Protein AF-A0A7S2QC58-F1 (afdb_monomer)

pLDDT: mean 73.7, std 17.88, range [39.41, 97.06]

Structure (mmCIF, N/CA/C/O backbone):
data_AF-A0A7S2QC58-F1
#
_entry.id   AF-A0A7S2QC58-F1
#
loop_
_atom_site.group_PDB
_atom_site.id
_atom_site.type_symbol
_atom_site.label_atom_id
_atom_site.label_alt_id
_atom_site.label_comp_id
_atom_site.label_asym_id
_atom_site.label_entity_id
_atom_site.label_seq_id
_atom_site.pdbx_PDB_ins_code
_atom_site.Cartn_x
_atom_site.Cartn_y
_atom_site.Cartn_z
_atom_site.occupancy
_atom_site.B_iso_or_equiv
_atom_site.auth_seq_id
_atom_site.auth_comp_id
_atom_site.auth_asym_id
_atom_site.auth_atom_id
_atom_site.pdbx_PDB_model_num
ATOM 1 N N . VAL A 1 1 ? -42.401 -7.755 -28.250 1.00 48.06 1 VAL A N 1
ATOM 2 C CA . VAL A 1 1 ? -41.376 -7.278 -29.206 1.00 48.06 1 VAL A CA 1
ATOM 3 C C . VAL A 1 1 ? -40.064 -7.902 -28.779 1.00 48.06 1 VAL A C 1
ATOM 5 O O . VAL A 1 1 ? -39.508 -7.499 -27.768 1.00 48.06 1 VAL A O 1
ATOM 8 N N . ALA A 1 2 ? -39.694 -8.997 -29.440 1.00 39.75 2 ALA A N 1
ATOM 9 C CA . ALA A 1 2 ? -38.475 -9.745 -29.166 1.00 39.75 2 ALA A CA 1
ATOM 10 C C . ALA A 1 2 ? -37.301 -9.017 -29.830 1.00 39.75 2 ALA A C 1
ATOM 12 O O . ALA A 1 2 ? -37.372 -8.732 -31.025 1.00 39.75 2 ALA A O 1
ATOM 13 N N . LEU A 1 3 ? -36.269 -8.681 -29.056 1.00 46.41 3 LEU A N 1
ATOM 14 C CA . LEU A 1 3 ? -35.036 -8.098 -29.574 1.00 46.41 3 LEU A CA 1
ATOM 15 C C . LEU A 1 3 ? -33.967 -9.185 -29.632 1.00 46.41 3 LEU A C 1
ATOM 17 O O . LEU A 1 3 ? -33.500 -9.709 -28.625 1.00 46.41 3 LEU A O 1
ATOM 21 N N . THR A 1 4 ? -33.685 -9.533 -30.875 1.00 50.19 4 THR A N 1
ATOM 22 C CA . THR A 1 4 ? -32.718 -10.481 -31.403 1.00 50.19 4 THR A CA 1
ATOM 23 C C . THR A 1 4 ? -31.296 -10.113 -30.978 1.00 50.19 4 THR A C 1
ATOM 25 O O . THR A 1 4 ? -30.880 -8.965 -31.131 1.00 50.19 4 THR A O 1
ATOM 28 N N . MET A 1 5 ? -30.537 -11.092 -30.483 1.00 48.12 5 MET A N 1
ATOM 29 C CA . MET A 1 5 ? -29.083 -10.984 -30.341 1.00 48.12 5 MET A CA 1
ATOM 30 C C . MET A 1 5 ? -28.409 -11.182 -31.706 1.00 48.12 5 MET A C 1
ATOM 32 O O . MET A 1 5 ? -28.849 -12.060 -32.453 1.00 48.12 5 MET A O 1
ATOM 36 N N . PRO A 1 6 ? -27.334 -10.449 -32.038 1.00 56.84 6 PRO A N 1
ATOM 37 C CA . PRO A 1 6 ? -26.431 -10.853 -33.101 1.00 56.84 6 PRO A CA 1
ATOM 38 C C . PRO A 1 6 ? -25.312 -11.754 -32.566 1.00 56.84 6 PRO A C 1
ATOM 40 O O . PRO A 1 6 ? -24.737 -11.523 -31.501 1.00 56.84 6 PRO A O 1
ATOM 43 N N . ALA A 1 7 ? -25.064 -12.794 -33.355 1.00 45.50 7 ALA A N 1
ATOM 44 C CA . ALA A 1 7 ? -24.091 -13.850 -33.173 1.00 45.50 7 ALA A CA 1
ATOM 45 C C . ALA A 1 7 ? -22.647 -13.417 -33.484 1.00 45.50 7 ALA A C 1
ATOM 47 O O . ALA A 1 7 ? -22.409 -12.489 -34.253 1.00 45.50 7 ALA A O 1
ATOM 48 N N . GLU A 1 8 ? -21.737 -14.156 -32.850 1.00 43.75 8 GLU A N 1
ATOM 49 C CA . GLU A 1 8 ? -20.389 -14.582 -33.247 1.00 43.75 8 GLU A CA 1
ATOM 50 C C . GLU A 1 8 ? -19.670 -13.837 -34.385 1.00 43.75 8 GLU A C 1
ATOM 52 O O . GLU A 1 8 ? -20.049 -13.897 -35.554 1.00 43.75 8 GLU A O 1
ATOM 57 N N . ALA A 1 9 ? -18.515 -13.263 -34.037 1.00 47.22 9 ALA A N 1
ATOM 58 C CA . ALA A 1 9 ? -17.396 -13.102 -34.953 1.00 47.22 9 ALA A CA 1
ATOM 59 C C . ALA A 1 9 ? -16.206 -13.891 -34.394 1.00 47.22 9 ALA A C 1
ATOM 61 O O . ALA A 1 9 ? -15.551 -13.495 -33.430 1.00 47.22 9 ALA A O 1
ATOM 62 N N . ASP A 1 10 ? -16.001 -15.040 -35.019 1.00 45.06 10 ASP A N 1
ATOM 63 C CA . ASP A 1 10 ? -14.891 -15.963 -34.872 1.00 45.06 10 ASP A CA 1
ATOM 64 C C . ASP A 1 10 ? -13.623 -15.309 -35.460 1.00 45.06 10 ASP A C 1
ATOM 66 O O . ASP A 1 10 ? -13.522 -15.090 -36.669 1.00 45.06 10 ASP A O 1
ATOM 70 N N . ALA A 1 11 ? -12.671 -14.924 -34.606 1.00 47.38 11 ALA A N 1
ATOM 71 C CA . ALA A 1 11 ? -11.357 -14.426 -35.016 1.00 47.38 11 ALA A CA 1
ATOM 72 C C . ALA A 1 11 ? -10.309 -15.504 -34.731 1.00 47.38 11 ALA A C 1
ATOM 74 O O . ALA A 1 11 ? -9.553 -15.462 -33.760 1.00 47.38 11 ALA A O 1
ATOM 75 N N . SER A 1 12 ? -10.322 -16.493 -35.618 1.00 43.62 12 SER A N 1
ATOM 76 C CA . SER A 1 12 ? -9.290 -17.502 -35.790 1.00 43.62 12 SER A CA 1
ATOM 77 C C . SER A 1 12 ? -7.908 -16.872 -36.003 1.00 43.62 12 SER A C 1
ATOM 79 O O . SER A 1 12 ? -7.727 -16.001 -36.852 1.00 43.62 12 SER A O 1
ATOM 81 N N . GLY A 1 13 ? -6.934 -17.373 -35.240 1.00 49.28 13 GLY A N 1
ATOM 82 C CA . GLY A 1 13 ? -5.604 -17.700 -35.747 1.00 49.28 13 GLY A CA 1
ATOM 83 C C . GLY A 1 13 ? -4.722 -16.547 -36.216 1.00 49.28 13 GLY A C 1
ATOM 84 O O . GLY A 1 13 ? -4.534 -16.349 -37.412 1.00 49.28 13 GLY A O 1
ATOM 85 N N . MET A 1 14 ? -4.030 -15.900 -35.277 1.00 44.00 14 MET A N 1
ATOM 86 C CA . MET A 1 14 ? -2.737 -15.287 -35.583 1.00 44.00 14 MET A CA 1
ATOM 87 C C . MET A 1 14 ? -1.715 -15.695 -34.523 1.00 44.00 14 MET A C 1
ATOM 89 O O . MET A 1 14 ? -1.382 -14.951 -33.603 1.00 44.00 14 MET A O 1
ATOM 93 N N . GLU A 1 15 ? -1.243 -16.937 -34.652 1.00 43.06 15 GLU A N 1
ATOM 94 C CA . GLU A 1 15 ? -0.023 -17.405 -34.004 1.00 43.06 15 GLU A CA 1
ATOM 95 C C . GLU A 1 15 ? 1.161 -16.618 -34.578 1.00 43.06 15 GLU A C 1
ATOM 97 O O . GLU A 1 15 ? 1.747 -16.962 -35.605 1.00 43.06 15 GLU A O 1
ATOM 102 N N . CYS A 1 16 ? 1.531 -15.531 -33.906 1.00 39.41 16 CYS A N 1
ATOM 103 C CA . CYS A 1 16 ? 2.840 -14.925 -34.080 1.00 39.41 16 CYS A CA 1
ATOM 104 C C . CYS A 1 16 ? 3.889 -15.867 -33.478 1.00 39.41 16 CYS A C 1
ATOM 106 O O . CYS A 1 16 ? 4.328 -15.692 -32.341 1.00 39.41 16 CYS A O 1
ATOM 108 N N . ALA A 1 17 ? 4.326 -16.846 -34.270 1.00 47.12 17 ALA A N 1
ATOM 109 C CA . ALA A 1 17 ? 5.623 -17.490 -34.120 1.00 47.12 17 ALA A CA 1
ATOM 110 C C . ALA A 1 17 ? 6.728 -16.452 -34.409 1.00 47.12 17 ALA A C 1
ATOM 112 O O . ALA A 1 17 ? 7.398 -16.469 -35.440 1.00 47.12 17 ALA A O 1
ATOM 113 N N . GLY A 1 18 ? 6.879 -15.486 -33.502 1.00 44.00 18 GLY A N 1
ATOM 114 C CA . GL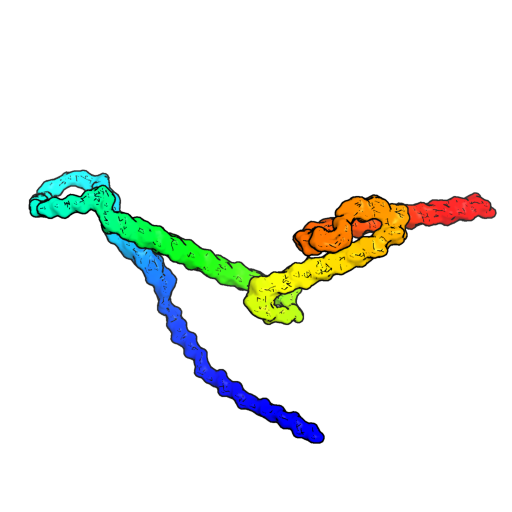Y A 1 18 ? 7.995 -14.554 -33.469 1.00 44.00 18 GLY A CA 1
ATOM 115 C C . GLY A 1 18 ? 9.187 -15.278 -32.873 1.00 44.00 18 GLY A C 1
ATOM 116 O O . GLY A 1 18 ? 9.253 -15.474 -31.662 1.00 44.00 18 GLY A O 1
ATOM 117 N N . GLY A 1 19 ? 10.080 -15.734 -33.749 1.00 41.22 19 GLY A N 1
ATOM 118 C CA . GLY A 1 19 ? 11.244 -16.534 -33.409 1.00 41.22 19 GLY A CA 1
ATOM 119 C C . GLY A 1 19 ? 11.983 -16.025 -32.174 1.00 41.22 19 GLY A C 1
ATOM 120 O O . GLY A 1 19 ? 12.366 -14.858 -32.080 1.00 41.22 19 GLY A O 1
ATOM 121 N N . ALA A 1 20 ? 12.244 -16.954 -31.258 1.00 43.44 20 ALA A N 1
ATOM 122 C CA . ALA A 1 20 ? 13.263 -16.847 -30.227 1.00 43.44 20 ALA A CA 1
ATOM 123 C C . ALA A 1 20 ? 14.661 -16.833 -30.881 1.00 43.44 20 ALA A C 1
ATOM 125 O O . ALA A 1 20 ? 15.469 -17.739 -30.709 1.00 43.44 20 ALA A O 1
ATOM 126 N N . GLY A 1 21 ? 14.932 -15.810 -31.687 1.00 44.38 21 GLY A N 1
ATOM 127 C CA . GLY A 1 21 ? 16.241 -15.489 -32.225 1.00 44.38 21 GLY A CA 1
ATOM 128 C C . GLY A 1 21 ? 16.885 -14.434 -31.342 1.00 44.38 21 GLY A C 1
ATOM 129 O O . GLY A 1 21 ? 16.718 -13.244 -31.576 1.00 44.38 21 GLY A O 1
ATOM 130 N N . THR A 1 22 ? 17.580 -14.883 -30.294 1.00 46.88 22 THR A N 1
ATOM 131 C CA . THR A 1 22 ? 18.898 -14.346 -29.897 1.00 46.88 22 THR A CA 1
ATOM 132 C C . THR A 1 22 ? 19.095 -12.820 -29.792 1.00 46.88 22 THR A C 1
ATOM 134 O O . THR A 1 22 ? 20.225 -12.351 -29.867 1.00 46.88 22 THR A O 1
ATOM 137 N N . ALA A 1 23 ? 18.069 -12.012 -29.508 1.00 45.44 23 ALA A N 1
ATOM 138 C CA . ALA A 1 23 ? 18.262 -10.574 -29.259 1.00 45.44 23 ALA A CA 1
ATOM 139 C C . ALA A 1 23 ? 19.047 -10.288 -27.958 1.00 45.44 23 ALA A C 1
ATOM 141 O O . ALA A 1 23 ? 19.673 -9.242 -27.808 1.00 45.44 23 ALA A O 1
ATOM 142 N N . ALA A 1 24 ? 19.047 -11.236 -27.013 1.00 44.16 24 ALA A N 1
ATOM 143 C CA . ALA A 1 24 ? 19.882 -11.160 -25.814 1.00 44.16 24 ALA A CA 1
ATOM 144 C C . ALA A 1 24 ? 21.363 -11.480 -26.096 1.00 44.16 24 ALA A C 1
ATOM 146 O O . ALA A 1 24 ? 22.221 -10.996 -25.365 1.00 44.16 24 ALA A O 1
ATOM 147 N N . SER A 1 25 ? 21.666 -12.253 -27.151 1.00 50.72 25 SER A N 1
ATOM 148 C CA . SER A 1 25 ? 23.056 -12.517 -27.552 1.00 50.72 25 SER A CA 1
ATOM 149 C C . SER A 1 25 ? 23.641 -11.291 -28.245 1.00 50.72 25 SER A C 1
ATOM 151 O O . SER A 1 25 ? 24.738 -10.874 -27.908 1.00 50.72 25 SER A O 1
ATOM 153 N N . THR A 1 26 ? 22.884 -10.597 -29.097 1.00 58.19 26 THR A N 1
ATOM 154 C CA . THR A 1 26 ? 23.434 -9.494 -29.896 1.00 58.19 26 THR A CA 1
ATOM 155 C C . THR A 1 26 ? 23.928 -8.302 -29.079 1.00 58.19 26 THR A C 1
ATOM 157 O O . THR A 1 26 ? 24.970 -7.756 -29.418 1.00 58.19 26 THR A O 1
ATOM 160 N N . VAL A 1 27 ? 23.267 -7.889 -27.993 1.00 58.22 27 VAL A N 1
ATOM 161 C CA . VAL A 1 27 ? 23.736 -6.723 -27.209 1.00 58.22 27 VAL A CA 1
ATOM 162 C C . VAL A 1 27 ? 24.976 -7.055 -26.372 1.00 58.22 27 VAL A C 1
ATOM 164 O O . VAL A 1 27 ? 25.914 -6.257 -26.312 1.00 58.22 27 VAL A O 1
ATOM 167 N N . GLU A 1 28 ? 25.023 -8.241 -25.760 1.00 62.47 28 GLU A N 1
ATOM 168 C CA . GLU A 1 28 ? 26.216 -8.708 -25.042 1.00 62.47 28 GLU A CA 1
ATOM 169 C C . GLU A 1 28 ? 27.384 -8.991 -25.997 1.00 62.47 28 GLU A C 1
ATOM 171 O O . GLU A 1 28 ? 28.537 -8.713 -25.655 1.00 62.47 28 GLU A O 1
ATOM 176 N N . ASP A 1 29 ? 27.088 -9.472 -27.205 1.00 62.09 29 ASP A N 1
ATOM 177 C CA . ASP A 1 29 ? 28.060 -9.712 -28.271 1.00 62.09 29 ASP A CA 1
ATOM 178 C C . ASP A 1 29 ? 28.582 -8.396 -28.856 1.00 62.09 29 ASP A C 1
ATOM 180 O O . ASP A 1 29 ? 29.783 -8.272 -29.083 1.00 62.09 29 ASP A O 1
ATOM 184 N N . ILE A 1 30 ? 27.739 -7.365 -28.993 1.00 61.69 30 ILE A N 1
ATOM 185 C CA . ILE A 1 30 ? 28.166 -6.004 -29.358 1.00 61.69 30 ILE A CA 1
ATOM 186 C C . ILE A 1 30 ? 29.052 -5.417 -28.252 1.00 61.69 30 ILE A C 1
ATOM 188 O O . ILE A 1 30 ? 30.118 -4.868 -28.535 1.00 61.69 30 ILE A O 1
ATOM 192 N N . GLY A 1 31 ? 28.671 -5.583 -26.981 1.00 63.94 31 GLY A N 1
ATOM 193 C CA . GLY A 1 31 ? 29.477 -5.148 -25.839 1.00 63.94 31 GLY A CA 1
ATOM 194 C C . GLY A 1 31 ? 30.841 -5.847 -25.762 1.00 63.94 31 GLY A C 1
ATOM 195 O O . GLY A 1 31 ? 31.839 -5.207 -25.427 1.00 63.94 31 GLY A O 1
ATOM 196 N N . ARG A 1 32 ? 30.909 -7.141 -26.108 1.00 61.12 32 ARG A N 1
ATOM 197 C CA . ARG A 1 32 ? 32.161 -7.909 -26.229 1.00 61.12 32 ARG A CA 1
ATOM 198 C C . ARG A 1 32 ? 32.985 -7.490 -27.444 1.00 61.12 32 ARG A C 1
ATOM 200 O O . ARG A 1 32 ? 34.186 -7.279 -27.297 1.00 61.12 32 ARG A O 1
ATOM 207 N N . ALA A 1 33 ? 32.360 -7.319 -28.606 1.00 59.78 33 ALA A N 1
ATOM 208 C CA . ALA A 1 33 ? 33.026 -6.902 -29.837 1.00 59.78 33 ALA A CA 1
ATOM 209 C C . ALA A 1 33 ? 33.686 -5.525 -29.682 1.00 59.78 33 ALA A C 1
ATOM 211 O O . ALA A 1 33 ? 34.844 -5.349 -30.053 1.00 59.78 33 ALA A O 1
ATOM 212 N N . LEU A 1 34 ? 33.004 -4.575 -29.037 1.00 59.00 34 LEU A N 1
ATOM 213 C CA . LEU A 1 34 ? 33.560 -3.249 -28.755 1.00 59.00 34 LEU A CA 1
ATOM 214 C C . LEU A 1 34 ? 34.716 -3.293 -27.743 1.00 59.00 34 LEU A C 1
ATOM 216 O O . LEU A 1 34 ? 35.661 -2.516 -27.858 1.00 59.00 34 LEU A O 1
ATOM 220 N N . ARG A 1 35 ? 34.686 -4.225 -26.782 1.00 65.94 35 ARG A N 1
ATOM 221 C CA . ARG A 1 35 ? 35.791 -4.445 -25.833 1.00 65.94 35 ARG A CA 1
ATOM 222 C C . ARG A 1 35 ? 37.019 -5.070 -26.499 1.00 65.94 35 ARG A C 1
ATOM 224 O O . ARG A 1 35 ? 38.133 -4.727 -26.126 1.00 65.94 35 ARG A O 1
ATOM 231 N N . LEU A 1 36 ? 36.823 -5.931 -27.499 1.00 60.28 36 LEU A N 1
ATOM 232 C CA . LEU A 1 36 ? 37.905 -6.502 -28.312 1.00 60.28 36 LEU A CA 1
ATOM 233 C C . LEU A 1 36 ? 38.527 -5.466 -29.262 1.00 60.28 36 LEU A C 1
ATOM 235 O O . LEU A 1 36 ? 39.740 -5.459 -29.446 1.00 60.28 36 LEU A O 1
ATOM 239 N N . LEU A 1 37 ? 37.719 -4.551 -29.807 1.00 51.59 37 LEU A N 1
ATOM 240 C CA . LEU A 1 37 ? 38.181 -3.426 -30.633 1.00 51.59 37 LEU A CA 1
ATOM 241 C C . LEU A 1 37 ? 39.010 -2.394 -29.856 1.00 51.59 37 LEU A C 1
ATOM 243 O O . LEU A 1 37 ? 39.815 -1.689 -30.458 1.00 51.59 37 LEU A O 1
ATOM 247 N N . ARG A 1 38 ? 38.835 -2.310 -28.531 1.00 54.28 38 ARG A N 1
ATOM 248 C CA . ARG A 1 38 ? 39.600 -1.403 -27.665 1.00 54.28 38 ARG A CA 1
ATOM 249 C C . ARG A 1 38 ? 41.078 -1.801 -27.533 1.00 54.28 38 ARG A C 1
ATOM 251 O O . ARG A 1 38 ? 41.884 -0.943 -27.201 1.00 54.28 38 ARG A O 1
ATOM 258 N N . GLY A 1 39 ? 41.427 -3.051 -27.856 1.00 48.31 39 GLY A N 1
ATOM 259 C CA . GLY A 1 39 ? 42.782 -3.587 -27.715 1.00 48.31 39 GLY A CA 1
ATOM 260 C C . GLY A 1 39 ? 43.225 -3.709 -26.246 1.00 48.31 39 GLY A C 1
ATOM 261 O O . GLY A 1 39 ? 42.682 -3.032 -25.374 1.00 48.31 39 GLY A O 1
ATOM 262 N N . PRO A 1 40 ? 44.172 -4.606 -25.927 1.00 49.62 40 PRO A N 1
ATOM 263 C CA . PRO A 1 40 ? 44.825 -4.597 -24.621 1.00 49.62 40 PRO A CA 1
ATOM 264 C C . PRO A 1 40 ? 45.664 -3.318 -24.491 1.00 49.62 40 PRO A C 1
ATOM 266 O O . PRO A 1 40 ? 46.345 -2.949 -25.451 1.00 49.62 40 PRO A O 1
ATOM 269 N N . ASP A 1 41 ? 45.601 -2.651 -23.332 1.00 53.28 41 ASP A N 1
ATOM 270 C CA . ASP A 1 41 ? 46.423 -1.476 -23.018 1.00 53.28 41 ASP A CA 1
ATOM 271 C C . ASP A 1 41 ? 47.894 -1.784 -23.362 1.00 53.28 41 ASP A C 1
ATOM 273 O O . ASP A 1 41 ? 48.503 -2.704 -22.809 1.00 53.28 41 ASP A O 1
ATOM 277 N N . GLN A 1 42 ? 48.431 -1.080 -24.365 1.00 53.91 42 GLN A N 1
ATOM 278 C CA . GLN A 1 42 ? 49.778 -1.289 -24.902 1.00 53.91 42 GLN A CA 1
ATOM 279 C C . GLN A 1 42 ? 50.844 -0.703 -23.965 1.00 53.91 42 GLN A C 1
ATOM 281 O O . GLN A 1 42 ? 51.569 0.208 -24.345 1.00 53.91 42 GLN A O 1
ATOM 286 N N . ASP A 1 43 ? 50.989 -1.273 -22.770 1.00 52.16 43 ASP A N 1
ATOM 287 C CA . ASP A 1 43 ? 52.085 -0.957 -21.843 1.00 52.16 43 ASP A CA 1
ATOM 288 C C . ASP A 1 43 ? 53.078 -2.130 -21.733 1.00 52.16 43 ASP A C 1
ATOM 290 O O . ASP A 1 43 ? 53.446 -2.582 -20.651 1.00 52.16 43 ASP A O 1
ATOM 294 N N . SER A 1 44 ? 53.523 -2.667 -22.875 1.00 49.38 44 SER A N 1
ATOM 295 C CA . SER A 1 44 ? 54.618 -3.653 -22.927 1.00 49.38 44 SER A CA 1
ATOM 296 C C . SER A 1 44 ? 55.530 -3.450 -24.149 1.00 49.38 44 SER A C 1
ATOM 298 O O . SER A 1 44 ? 55.314 -4.041 -25.197 1.00 49.38 44 SER A O 1
ATOM 300 N N . GLU A 1 45 ? 56.488 -2.521 -23.991 1.00 48.44 45 GLU A N 1
ATOM 301 C CA . GLU A 1 45 ? 57.945 -2.533 -24.304 1.00 48.44 45 GLU A CA 1
ATOM 302 C C . GLU A 1 45 ? 58.537 -3.412 -25.468 1.00 48.44 45 GLU A C 1
ATOM 304 O O . GLU A 1 45 ? 57.919 -4.334 -25.990 1.00 48.44 45 GLU A O 1
ATOM 309 N N . PRO A 1 46 ? 59.770 -3.118 -25.947 1.00 58.44 46 PRO A N 1
ATOM 310 C CA . PRO A 1 46 ? 60.066 -2.814 -27.346 1.00 58.44 46 PRO A CA 1
ATOM 311 C C . PRO A 1 46 ? 60.837 -3.925 -28.075 1.00 58.44 46 PRO A C 1
ATOM 313 O O . PRO A 1 46 ? 61.706 -4.570 -27.495 1.00 58.44 46 PRO A O 1
ATOM 316 N N . ASN A 1 47 ? 60.647 -4.059 -29.397 1.00 48.06 47 ASN A N 1
ATOM 317 C CA . ASN A 1 47 ? 61.776 -4.360 -30.292 1.00 48.06 47 ASN A CA 1
ATOM 318 C C . ASN A 1 47 ? 61.479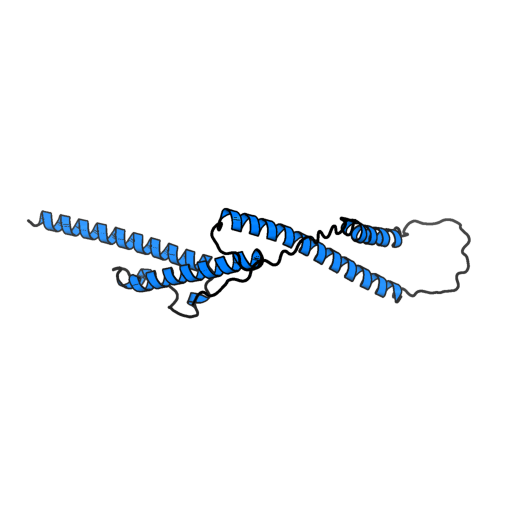 -4.167 -31.795 1.00 48.06 47 ASN A C 1
ATOM 320 O O . ASN A 1 47 ? 60.618 -4.819 -32.378 1.00 48.06 47 ASN A O 1
ATOM 324 N N . GLY A 1 48 ? 62.283 -3.317 -32.440 1.00 56.03 48 GLY A N 1
ATOM 325 C CA . GLY A 1 48 ? 62.970 -3.656 -33.696 1.00 56.03 48 GLY A CA 1
ATOM 326 C C . GLY A 1 48 ? 62.224 -3.735 -35.038 1.00 56.03 48 GLY A C 1
ATOM 327 O O . GLY A 1 48 ? 62.859 -4.107 -36.023 1.00 56.03 48 GLY A O 1
ATOM 328 N N . GLY A 1 49 ? 60.939 -3.391 -35.149 1.00 44.59 49 GLY A N 1
ATOM 329 C CA . GLY A 1 49 ? 60.207 -3.434 -36.428 1.00 44.59 49 GLY A CA 1
ATOM 330 C C . GLY A 1 49 ? 60.128 -2.081 -37.149 1.00 44.59 49 GLY A C 1
ATOM 331 O O . GLY A 1 49 ? 59.548 -1.138 -36.618 1.00 44.59 49 GLY A O 1
ATOM 332 N N . LYS A 1 50 ? 60.692 -1.984 -38.363 1.00 47.84 50 LYS A N 1
ATOM 333 C CA . LYS A 1 50 ? 60.710 -0.799 -39.253 1.00 47.84 50 LYS A CA 1
ATOM 334 C C . LYS A 1 50 ? 59.371 -0.038 -39.276 1.00 47.84 50 LYS A C 1
ATOM 336 O O . LYS A 1 50 ? 58.377 -0.535 -39.798 1.00 47.84 50 LYS A O 1
ATOM 341 N N . ARG A 1 51 ? 59.380 1.199 -38.764 1.00 49.16 51 ARG A N 1
ATOM 342 C CA . ARG A 1 51 ? 58.252 2.135 -38.839 1.00 49.16 51 ARG A CA 1
ATOM 343 C C . ARG A 1 51 ? 58.086 2.653 -40.268 1.00 49.16 51 ARG A C 1
ATOM 345 O O . ARG A 1 51 ? 58.995 3.266 -40.821 1.00 49.16 51 ARG A O 1
ATOM 352 N N . ILE A 1 52 ? 56.904 2.433 -40.831 1.00 51.44 52 ILE A N 1
ATOM 353 C CA . ILE A 1 52 ? 56.386 3.182 -41.979 1.00 51.44 52 ILE A CA 1
ATOM 354 C C . ILE A 1 52 ? 56.311 4.660 -41.547 1.00 51.44 52 ILE A C 1
ATOM 356 O O . ILE A 1 52 ? 55.805 4.919 -40.449 1.00 51.44 52 ILE A O 1
ATOM 360 N N . PRO A 1 53 ? 56.805 5.633 -42.338 1.00 48.81 53 PRO A N 1
ATOM 361 C CA . PRO A 1 53 ? 56.609 7.046 -42.043 1.00 48.81 53 PRO A CA 1
ATOM 362 C C . PRO A 1 53 ? 55.138 7.386 -42.299 1.00 48.81 53 PRO A C 1
ATOM 364 O O . PRO A 1 53 ? 54.747 7.812 -43.380 1.00 48.81 53 PRO A O 1
ATOM 367 N N . GLY A 1 54 ? 54.303 7.114 -41.298 1.00 49.91 54 GLY A N 1
ATOM 368 C CA . GLY A 1 54 ? 52.952 7.635 -41.226 1.00 49.91 54 GLY A CA 1
ATOM 369 C C . GLY A 1 54 ? 53.053 9.130 -40.982 1.00 49.91 54 GLY A C 1
ATOM 370 O O . GLY A 1 54 ? 53.298 9.562 -39.854 1.00 49.91 54 GLY A O 1
ATOM 371 N N . ASP A 1 55 ? 52.906 9.907 -42.049 1.00 44.62 55 ASP A N 1
ATOM 372 C CA . ASP A 1 55 ? 52.649 11.335 -41.971 1.00 44.62 55 ASP A CA 1
ATOM 373 C C . ASP A 1 55 ? 51.446 11.567 -41.060 1.00 44.62 55 ASP A C 1
ATOM 375 O O . ASP A 1 55 ? 50.297 11.363 -41.435 1.00 44.62 55 ASP A O 1
ATOM 379 N N . LYS A 1 56 ? 51.756 11.919 -39.812 1.00 45.72 56 LYS A N 1
ATOM 380 C CA . LYS A 1 56 ? 51.107 12.918 -38.962 1.00 45.72 56 LYS A CA 1
ATOM 381 C C . LYS A 1 56 ? 49.627 13.211 -39.256 1.00 45.72 56 LYS A C 1
ATOM 383 O O . LYS A 1 56 ? 49.216 14.367 -39.235 1.00 45.72 56 LYS A O 1
ATOM 388 N N . ALA A 1 57 ? 48.783 12.188 -39.319 1.00 45.84 57 ALA A N 1
ATOM 389 C CA . ALA A 1 57 ? 47.484 12.270 -38.675 1.00 45.84 57 ALA A CA 1
ATOM 390 C C . ALA A 1 57 ? 47.762 12.194 -37.172 1.00 45.84 57 ALA A C 1
ATOM 392 O O . ALA A 1 57 ? 47.592 11.162 -36.529 1.00 45.84 57 ALA A O 1
ATOM 393 N N . VAL A 1 58 ? 48.278 13.297 -36.621 1.00 50.16 58 VAL A N 1
ATOM 394 C CA . VAL A 1 58 ? 48.190 13.570 -35.192 1.00 50.16 58 VAL A CA 1
ATOM 395 C C . VAL A 1 58 ? 46.693 13.706 -34.939 1.00 50.16 58 VAL A C 1
ATOM 397 O O . VAL A 1 58 ? 46.137 14.802 -34.986 1.00 50.16 58 VAL A O 1
ATOM 400 N N . LEU A 1 59 ? 46.017 12.567 -34.755 1.00 50.16 59 LEU A N 1
ATOM 401 C CA . LEU A 1 59 ? 44.773 12.493 -34.011 1.00 50.16 59 LEU A CA 1
ATOM 402 C C . LEU A 1 59 ? 45.172 12.931 -32.613 1.00 50.16 59 LEU A C 1
ATOM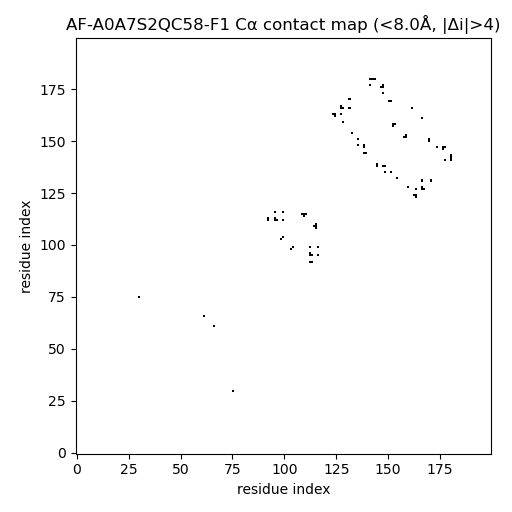 404 O O . LEU A 1 59 ? 45.616 12.146 -31.784 1.00 50.16 59 LEU A O 1
ATOM 408 N N . ARG A 1 60 ? 45.173 14.251 -32.454 1.00 51.28 60 ARG A N 1
ATOM 409 C CA . ARG A 1 60 ? 45.418 14.949 -31.214 1.00 51.28 60 ARG A CA 1
ATOM 410 C C . ARG A 1 60 ? 44.558 14.252 -30.169 1.00 51.28 60 ARG A C 1
ATOM 412 O O . ARG A 1 60 ? 43.362 14.095 -30.396 1.00 51.28 60 ARG A O 1
ATOM 419 N N . GLU A 1 61 ? 45.183 13.816 -29.089 1.00 50.53 61 GLU A N 1
ATOM 420 C CA . GLU A 1 61 ? 44.516 13.399 -27.858 1.00 50.53 61 GLU A CA 1
ATOM 421 C C . GLU A 1 61 ? 43.412 14.437 -27.559 1.00 50.53 61 GLU A C 1
ATOM 423 O O . GLU A 1 61 ? 43.692 15.642 -27.507 1.00 50.53 61 GLU A O 1
ATOM 428 N N . GLY A 1 62 ? 42.146 14.002 -27.558 1.00 53.88 62 GLY A N 1
ATOM 429 C CA . GLY A 1 62 ? 40.974 14.872 -27.757 1.00 53.88 62 GLY A CA 1
ATOM 430 C C . GLY A 1 62 ? 40.356 14.816 -29.163 1.00 53.88 62 GLY A C 1
ATOM 431 O O . GLY A 1 62 ? 39.714 15.774 -29.600 1.00 53.88 62 GLY A O 1
ATOM 432 N N . SER A 1 63 ? 40.556 13.721 -29.902 1.00 67.25 63 SER A N 1
ATOM 433 C CA . SER A 1 63 ? 40.015 13.573 -31.253 1.00 67.25 63 SER A CA 1
ATOM 434 C C . SER A 1 63 ? 38.499 13.363 -31.203 1.00 67.25 63 SER A C 1
ATOM 436 O O . SER A 1 63 ? 37.971 12.698 -30.313 1.00 67.25 63 SER A O 1
ATOM 438 N N . PHE A 1 64 ? 37.783 13.889 -32.196 1.00 75.94 64 PHE A N 1
ATOM 439 C CA . PHE A 1 64 ? 36.338 13.686 -32.361 1.00 75.94 64 PHE A CA 1
ATOM 440 C C . PHE A 1 64 ? 35.920 12.206 -32.237 1.00 75.94 64 PHE A C 1
ATOM 442 O O . PHE A 1 64 ? 34.828 11.908 -31.761 1.00 75.94 64 PHE A O 1
ATOM 449 N N . LEU A 1 65 ? 36.800 11.271 -32.617 1.00 80.00 65 LEU A N 1
ATOM 450 C CA . LEU A 1 65 ? 36.573 9.831 -32.494 1.00 80.00 65 LEU A CA 1
ATOM 451 C C . LEU A 1 65 ? 36.567 9.341 -31.041 1.00 80.00 65 LEU A C 1
ATOM 453 O O . LEU A 1 65 ? 35.768 8.469 -30.712 1.00 80.00 65 LEU A O 1
ATOM 457 N N . GLU A 1 66 ? 37.402 9.898 -30.163 1.00 82.62 66 GLU A N 1
ATOM 458 C CA . GLU A 1 66 ? 37.393 9.575 -28.729 1.00 82.62 66 GLU A CA 1
ATOM 459 C C . GLU A 1 66 ? 36.129 10.106 -28.055 1.00 82.62 66 GLU A C 1
ATOM 461 O O . GLU A 1 66 ? 35.484 9.389 -27.289 1.00 82.62 66 GLU A O 1
ATOM 466 N N . GLU A 1 67 ? 35.729 11.338 -28.380 1.00 85.81 67 GLU A N 1
ATOM 467 C CA . GLU A 1 67 ? 34.491 11.925 -27.866 1.00 85.81 67 GLU A CA 1
ATOM 468 C C . GLU A 1 67 ? 33.259 11.159 -28.370 1.00 85.81 67 GLU A C 1
ATOM 470 O O . GLU A 1 67 ? 32.359 10.834 -27.591 1.00 85.81 67 GLU A O 1
ATOM 475 N N . TRP A 1 68 ? 33.242 10.794 -29.655 1.00 85.69 68 TRP A N 1
ATOM 476 C CA . TRP A 1 68 ? 32.187 9.976 -30.246 1.00 85.69 68 TRP A CA 1
ATOM 477 C C . TRP A 1 68 ? 32.142 8.567 -29.641 1.00 85.69 68 TRP A C 1
ATOM 479 O O . TRP A 1 68 ? 31.065 8.106 -29.263 1.00 85.69 68 TRP A O 1
ATOM 489 N N . SER A 1 69 ? 33.296 7.916 -29.463 1.00 87.94 69 SER A N 1
ATOM 490 C CA . SER A 1 69 ? 33.416 6.603 -28.816 1.00 87.94 69 SER A CA 1
ATOM 491 C C . SER A 1 69 ? 32.923 6.640 -27.367 1.00 87.94 69 SER A C 1
ATOM 493 O O . SER A 1 69 ? 32.110 5.807 -26.963 1.00 87.94 69 SER A O 1
ATOM 495 N N . LYS A 1 70 ? 33.320 7.662 -26.598 1.00 90.38 70 LYS A N 1
ATOM 496 C CA . LYS A 1 70 ? 32.846 7.883 -25.226 1.00 90.38 70 LYS A CA 1
ATOM 497 C C . LYS A 1 70 ? 31.339 8.133 -25.183 1.00 90.38 70 LYS A C 1
ATOM 499 O O . LYS A 1 70 ? 30.638 7.599 -24.328 1.00 90.38 70 LYS A O 1
ATOM 504 N N . LYS A 1 71 ? 30.805 8.926 -26.111 1.00 91.62 71 LYS A N 1
ATOM 505 C CA . LYS A 1 71 ? 29.359 9.155 -26.200 1.00 91.62 71 LYS A CA 1
ATOM 506 C C . LYS A 1 71 ? 28.622 7.856 -26.518 1.00 91.62 71 LYS A C 1
ATOM 508 O O . LYS A 1 71 ? 27.623 7.560 -25.869 1.00 91.62 71 LYS A O 1
ATOM 513 N N . LEU A 1 72 ? 29.127 7.056 -27.452 1.00 92.56 72 LEU A N 1
ATOM 514 C CA . LEU A 1 72 ? 28.522 5.779 -27.810 1.00 92.56 72 LEU A CA 1
ATOM 515 C C . LEU A 1 72 ? 28.558 4.785 -26.641 1.00 92.56 72 LEU A C 1
ATOM 517 O O . LEU A 1 72 ? 27.528 4.187 -26.336 1.00 92.56 72 LEU A O 1
ATOM 521 N N . SER A 1 73 ? 29.683 4.667 -25.930 1.00 91.00 73 SER A N 1
ATOM 522 C CA . SER A 1 73 ? 29.781 3.787 -24.759 1.00 91.00 73 SER A CA 1
ATOM 523 C C . SER A 1 73 ? 28.798 4.185 -23.658 1.00 91.00 73 SER A C 1
ATOM 525 O O . SER A 1 73 ? 28.088 3.325 -23.150 1.00 91.00 73 SER A O 1
ATOM 527 N N . THR A 1 74 ? 28.635 5.484 -23.375 1.00 93.62 74 THR A N 1
ATOM 528 C CA . THR A 1 74 ? 27.633 5.933 -22.389 1.00 93.62 74 THR A CA 1
ATOM 529 C C . THR A 1 74 ? 26.197 5.590 -22.792 1.00 93.62 74 THR A C 1
ATOM 531 O O . THR A 1 74 ? 25.379 5.272 -21.928 1.00 93.62 74 THR A O 1
ATOM 534 N N . GLN A 1 75 ? 25.868 5.631 -24.088 1.00 91.06 75 GLN A N 1
ATOM 535 C CA . GLN A 1 75 ? 24.541 5.232 -24.568 1.00 91.06 75 GLN A CA 1
ATOM 536 C C . GLN A 1 75 ? 24.336 3.721 -24.461 1.00 91.06 75 GLN A C 1
ATOM 538 O O . GLN A 1 75 ? 23.257 3.286 -24.064 1.00 91.06 75 GLN A O 1
ATOM 543 N N . ILE A 1 76 ? 25.369 2.928 -24.758 1.00 94.12 76 ILE A N 1
ATOM 544 C CA . ILE A 1 76 ? 25.337 1.470 -24.602 1.00 94.12 76 ILE A CA 1
ATOM 545 C C . ILE A 1 76 ? 25.160 1.094 -23.130 1.00 94.12 76 ILE A C 1
ATOM 547 O O . ILE A 1 76 ? 24.285 0.293 -22.812 1.00 94.12 76 ILE A O 1
ATOM 551 N N . ASP A 1 77 ? 25.912 1.719 -22.223 1.00 92.88 77 ASP A N 1
ATOM 552 C CA . ASP A 1 77 ? 25.786 1.480 -20.783 1.00 92.88 77 ASP A CA 1
ATOM 553 C C . ASP A 1 77 ? 24.392 1.864 -20.272 1.00 92.88 77 ASP A C 1
ATOM 555 O O . ASP A 1 77 ? 23.784 1.134 -19.485 1.00 92.88 77 ASP A O 1
ATOM 559 N N . LYS A 1 78 ? 23.840 2.987 -20.753 1.00 93.56 78 LYS A N 1
ATOM 560 C CA . LYS A 1 78 ? 22.467 3.398 -20.434 1.00 93.56 78 LYS A CA 1
ATOM 561 C C . LYS A 1 78 ? 21.446 2.375 -20.938 1.00 93.56 78 LYS A C 1
ATOM 563 O O . LYS A 1 78 ? 20.541 2.015 -20.190 1.00 93.56 78 LYS A O 1
ATOM 568 N N . ALA A 1 79 ? 21.593 1.892 -22.170 1.00 92.44 79 ALA A N 1
ATOM 569 C CA . ALA A 1 79 ? 20.709 0.878 -22.736 1.00 92.44 79 ALA A CA 1
ATOM 570 C C . ALA A 1 79 ? 20.790 -0.447 -21.960 1.00 92.44 79 ALA A C 1
ATOM 572 O O . ALA A 1 79 ? 19.758 -1.039 -21.652 1.00 92.44 79 ALA A O 1
ATOM 573 N N . ALA A 1 80 ? 21.996 -0.875 -21.576 1.00 91.94 80 ALA A N 1
ATOM 574 C CA . ALA A 1 80 ? 22.204 -2.074 -20.769 1.00 91.94 80 ALA A CA 1
ATOM 575 C C . ALA A 1 80 ? 21.523 -1.968 -19.393 1.00 91.94 80 ALA A C 1
ATOM 577 O O . ALA A 1 80 ? 20.868 -2.919 -18.965 1.00 91.94 80 ALA A O 1
ATOM 578 N N . ARG A 1 81 ? 21.609 -0.806 -18.728 1.00 93.00 81 ARG A N 1
ATOM 579 C CA . ARG A 1 81 ? 20.900 -0.553 -17.459 1.00 93.00 81 ARG A CA 1
ATOM 580 C C . ARG A 1 81 ? 19.385 -0.612 -17.624 1.00 93.00 81 ARG A C 1
ATOM 582 O O . ARG A 1 81 ? 18.736 -1.350 -16.895 1.00 93.00 81 ARG A O 1
ATOM 589 N N . LEU A 1 82 ? 18.836 0.082 -18.622 1.00 92.81 82 LEU A N 1
ATOM 590 C CA . LEU A 1 82 ? 17.393 0.058 -18.896 1.00 92.81 82 LEU A CA 1
ATOM 591 C C . LEU A 1 82 ? 16.890 -1.359 -19.205 1.00 92.81 82 LEU A C 1
ATOM 593 O O . LEU A 1 82 ? 15.797 -1.736 -18.793 1.00 92.81 82 LEU A O 1
ATOM 597 N N . PHE A 1 83 ? 17.692 -2.171 -19.895 1.00 93.75 83 PHE A N 1
ATOM 598 C CA . PHE A 1 83 ? 17.358 -3.568 -20.158 1.00 93.75 83 PHE A CA 1
ATOM 599 C C . PHE A 1 83 ? 17.347 -4.422 -18.881 1.00 93.75 83 PHE A C 1
ATOM 601 O O . PHE A 1 83 ? 16.453 -5.250 -18.694 1.00 93.75 83 PHE A O 1
ATOM 608 N N . GLN A 1 84 ? 18.319 -4.221 -17.986 1.00 94.06 84 GLN A N 1
ATOM 609 C CA . GLN A 1 84 ? 18.341 -4.884 -16.679 1.00 94.06 84 GLN A CA 1
ATOM 610 C C . GLN A 1 84 ? 17.139 -4.473 -15.820 1.00 94.06 84 GLN A C 1
ATOM 612 O O . GLN A 1 84 ? 16.488 -5.343 -15.244 1.00 94.06 84 GLN A O 1
ATOM 617 N N . GLU A 1 85 ? 16.804 -3.181 -15.791 1.00 94.94 85 GLU A N 1
ATOM 618 C CA . GLU A 1 85 ? 15.619 -2.653 -15.105 1.00 94.94 85 GLU A CA 1
ATOM 619 C C . GLU A 1 85 ? 14.330 -3.259 -15.672 1.00 94.94 85 GLU A C 1
ATOM 621 O O . GLU A 1 85 ? 13.498 -3.747 -14.912 1.00 94.94 85 GLU A O 1
ATOM 626 N N . ALA A 1 86 ? 14.190 -3.333 -16.999 1.00 93.50 86 ALA A N 1
ATOM 627 C CA . ALA A 1 86 ? 13.033 -3.954 -17.644 1.00 93.50 86 ALA A CA 1
ATOM 628 C C . ALA A 1 86 ? 12.891 -5.444 -17.283 1.00 93.50 86 ALA A C 1
ATOM 630 O O . ALA A 1 86 ? 11.792 -5.908 -16.976 1.00 93.50 86 ALA A O 1
ATOM 631 N N . ARG A 1 87 ? 14.000 -6.200 -17.256 1.00 95.19 87 ARG A N 1
ATOM 632 C CA . ARG A 1 87 ? 13.987 -7.600 -16.798 1.00 95.19 87 ARG A CA 1
ATOM 633 C C . ARG A 1 87 ? 13.609 -7.728 -15.328 1.00 95.19 87 ARG A C 1
ATOM 635 O O . ARG A 1 87 ? 12.936 -8.689 -14.964 1.00 95.19 87 ARG A O 1
ATOM 642 N N . GLN A 1 88 ? 14.065 -6.808 -14.484 1.00 95.62 88 GLN A N 1
ATOM 643 C CA . GLN A 1 88 ? 13.711 -6.828 -13.071 1.00 95.62 88 GLN A CA 1
ATOM 644 C C . GLN A 1 88 ? 12.220 -6.536 -12.880 1.00 95.62 88 GLN A C 1
ATOM 646 O O . GLN A 1 88 ? 11.547 -7.308 -12.206 1.00 95.62 88 GLN A O 1
ATOM 651 N N . LEU A 1 89 ? 11.682 -5.526 -13.570 1.00 94.69 89 LEU A N 1
ATOM 652 C CA . LEU A 1 89 ? 10.251 -5.213 -13.546 1.00 94.69 89 LEU A CA 1
ATOM 653 C C . LEU A 1 89 ? 9.388 -6.400 -13.980 1.00 94.69 89 LEU A C 1
ATOM 655 O O . LEU A 1 89 ? 8.340 -6.631 -13.389 1.00 94.69 89 LEU A O 1
ATOM 659 N N . GLN A 1 90 ? 9.835 -7.188 -14.960 1.00 94.69 90 GLN A N 1
ATOM 660 C CA . GLN A 1 90 ? 9.127 -8.400 -15.376 1.00 94.69 90 GLN A CA 1
ATOM 661 C C . GLN A 1 90 ? 9.078 -9.463 -14.264 1.00 94.69 90 GLN A C 1
ATOM 663 O O . GLN A 1 90 ? 8.052 -10.118 -14.077 1.00 94.69 90 GLN A O 1
ATOM 668 N N . LYS A 1 91 ? 10.174 -9.641 -13.515 1.00 95.88 91 LYS A N 1
ATOM 669 C CA . LYS A 1 91 ? 10.199 -10.549 -12.356 1.00 95.88 91 LYS A CA 1
ATOM 670 C C . LYS A 1 91 ? 9.278 -10.045 -11.250 1.00 95.88 91 LYS A C 1
ATOM 672 O O . LYS A 1 91 ? 8.501 -10.825 -10.709 1.00 95.88 91 LYS A O 1
ATOM 677 N N . ASP A 1 92 ? 9.337 -8.751 -10.956 1.00 95.31 92 ASP A N 1
ATOM 678 C CA . ASP A 1 92 ? 8.502 -8.124 -9.933 1.00 95.31 92 ASP A CA 1
ATOM 679 C C . ASP A 1 92 ? 7.016 -8.225 -10.310 1.00 95.31 92 ASP A C 1
ATOM 681 O O . ASP A 1 92 ? 6.177 -8.531 -9.465 1.00 95.31 92 ASP A O 1
ATOM 685 N N . GLU A 1 93 ? 6.680 -8.062 -11.593 1.00 95.69 93 GLU A N 1
ATOM 686 C CA . GLU A 1 93 ? 5.316 -8.235 -12.093 1.00 95.69 93 GLU A CA 1
ATOM 687 C C . GLU A 1 93 ? 4.808 -9.663 -11.866 1.00 95.69 93 GLU A C 1
ATOM 689 O O . GLU A 1 93 ? 3.650 -9.848 -11.489 1.00 95.69 93 GLU A O 1
ATOM 694 N N . GLN A 1 9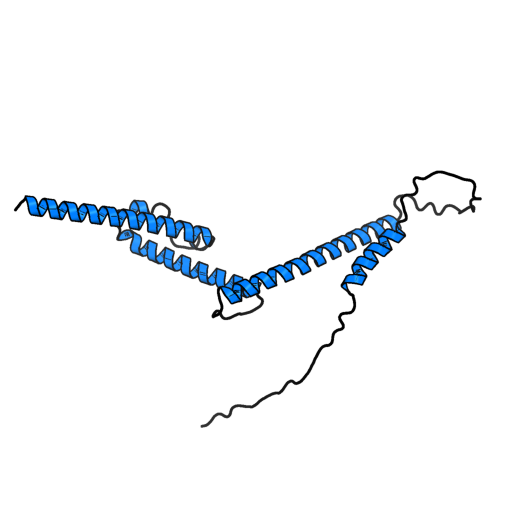4 ? 5.660 -10.676 -12.053 1.00 95.75 94 GLN A N 1
ATOM 695 C CA . GLN A 1 94 ? 5.285 -12.062 -11.778 1.00 95.75 94 GLN A CA 1
ATOM 696 C C . GLN A 1 94 ? 4.991 -12.278 -10.291 1.00 95.75 94 GLN A C 1
ATOM 698 O O . GLN A 1 94 ? 3.958 -12.851 -9.955 1.00 95.75 94 GLN A O 1
ATOM 703 N N . VAL A 1 95 ? 5.830 -11.743 -9.401 1.00 97.06 95 VAL A N 1
ATOM 704 C CA . VAL A 1 95 ? 5.592 -11.806 -7.950 1.00 97.06 95 VAL A CA 1
ATOM 705 C C . VAL A 1 95 ? 4.264 -11.139 -7.582 1.00 97.06 95 VAL A C 1
ATOM 707 O O . VAL A 1 95 ? 3.501 -11.669 -6.773 1.00 97.06 95 VAL A O 1
ATOM 710 N N . VAL A 1 96 ? 3.943 -9.997 -8.199 1.00 95.44 96 VAL A N 1
ATOM 711 C CA . VAL A 1 96 ? 2.654 -9.324 -7.989 1.00 95.44 96 VAL A CA 1
ATOM 712 C C . VAL A 1 96 ? 1.494 -10.181 -8.495 1.00 95.44 96 VAL A C 1
ATOM 714 O O . VAL A 1 96 ? 0.490 -10.298 -7.794 1.00 95.44 96 VAL A O 1
ATOM 717 N N . LYS A 1 97 ? 1.615 -10.824 -9.662 1.00 94.38 97 LYS A N 1
ATOM 718 C CA . LYS A 1 97 ? 0.589 -11.748 -10.182 1.00 94.38 97 LYS A CA 1
ATOM 719 C C . LYS A 1 97 ? 0.344 -12.919 -9.235 1.00 94.38 97 LYS A C 1
ATOM 721 O O . LYS A 1 97 ? -0.814 -13.225 -8.953 1.00 94.38 97 LYS A O 1
ATOM 726 N N . ASP A 1 98 ? 1.407 -13.522 -8.714 1.00 95.69 98 ASP A N 1
ATOM 727 C CA . ASP A 1 98 ? 1.319 -14.645 -7.777 1.00 95.69 98 ASP A CA 1
ATOM 728 C C . ASP A 1 98 ? 0.663 -14.208 -6.456 1.00 95.69 98 ASP A C 1
ATOM 730 O O . ASP A 1 98 ? -0.207 -14.899 -5.916 1.00 95.69 98 ASP A O 1
ATOM 734 N N . CYS A 1 99 ? 1.012 -13.013 -5.966 1.00 95.31 99 CYS A N 1
ATOM 735 C CA . CYS A 1 99 ? 0.376 -12.398 -4.802 1.00 95.31 99 CYS A CA 1
ATOM 736 C C . CYS A 1 99 ? -1.124 -12.169 -5.033 1.00 95.31 99 CYS A C 1
ATOM 738 O O . CYS A 1 99 ? -1.938 -12.592 -4.212 1.00 95.31 99 CYS A O 1
ATOM 740 N N . LEU A 1 100 ? -1.501 -11.568 -6.167 1.00 95.00 100 LEU A N 1
ATOM 741 C CA . LEU A 1 100 ? -2.899 -11.330 -6.533 1.00 95.00 100 LEU A CA 1
ATOM 742 C C . LEU A 1 100 ? -3.686 -12.639 -6.632 1.00 95.00 100 LEU A C 1
ATOM 744 O O . LEU A 1 100 ? -4.787 -12.726 -6.105 1.00 95.00 100 LEU A O 1
ATOM 748 N N . ALA A 1 101 ? -3.118 -13.676 -7.248 1.00 93.69 101 ALA A N 1
ATOM 749 C CA . ALA A 1 101 ? -3.764 -14.984 -7.340 1.00 93.69 101 ALA A CA 1
ATOM 750 C C . ALA A 1 101 ? -3.972 -15.643 -5.969 1.00 93.69 101 ALA A C 1
ATOM 752 O O . ALA A 1 101 ? -4.998 -16.276 -5.744 1.00 93.69 101 ALA A O 1
ATOM 753 N N . THR A 1 102 ? -3.018 -15.478 -5.052 1.00 96.56 102 THR A N 1
ATOM 754 C CA . THR A 1 102 ? -3.057 -16.132 -3.738 1.00 96.56 102 THR A CA 1
ATOM 755 C C . THR A 1 102 ? -3.919 -15.379 -2.727 1.00 96.56 102 THR A C 1
ATOM 757 O O . THR A 1 102 ? -4.575 -15.995 -1.890 1.00 96.56 102 THR A O 1
ATOM 760 N N . LYS A 1 103 ? -3.866 -14.043 -2.736 1.00 95.56 103 LYS A N 1
ATOM 761 C CA . LYS A 1 103 ? -4.467 -13.191 -1.698 1.00 95.56 103 LYS A CA 1
ATOM 762 C C . LYS A 1 103 ? -5.772 -12.533 -2.127 1.00 95.56 103 LYS A C 1
ATOM 764 O O . LYS A 1 103 ? -6.566 -12.197 -1.258 1.00 95.56 103 LYS A O 1
ATOM 769 N N . PHE A 1 104 ? -5.990 -12.374 -3.431 1.00 93.31 104 PHE A N 1
ATOM 770 C CA . PHE A 1 104 ? -7.147 -11.677 -3.994 1.00 93.31 104 PHE A CA 1
ATOM 771 C C . PHE A 1 104 ? -7.726 -12.449 -5.200 1.00 93.31 104 PHE A C 1
ATOM 773 O O . PHE A 1 104 ? -7.775 -11.909 -6.310 1.00 93.31 104 PHE A O 1
ATOM 780 N N . PRO A 1 105 ? -8.119 -13.730 -5.028 1.00 93.00 105 PRO A N 1
ATOM 781 C CA . PRO A 1 105 ? -8.583 -14.566 -6.137 1.00 93.00 105 PRO A CA 1
ATOM 782 C C . PRO A 1 105 ? -9.894 -14.063 -6.758 1.00 93.00 105 PRO A C 1
ATOM 784 O O . PRO A 1 105 ? -10.061 -14.171 -7.970 1.00 9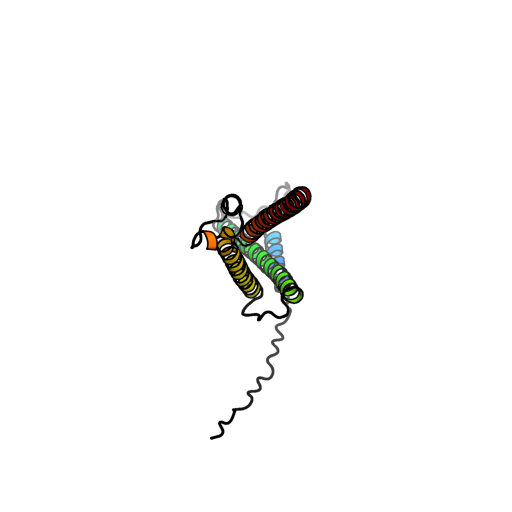3.00 105 PRO A O 1
ATOM 787 N N . ASP A 1 106 ? -10.773 -13.473 -5.945 1.00 92.88 106 ASP A N 1
ATOM 788 C CA . ASP A 1 106 ? -12.120 -13.049 -6.348 1.00 92.88 106 ASP A CA 1
ATOM 789 C C . ASP A 1 106 ? -12.188 -11.586 -6.825 1.00 92.88 106 ASP A C 1
ATOM 791 O O . ASP A 1 106 ? -13.242 -11.112 -7.252 1.00 92.88 106 ASP A O 1
ATOM 795 N N . HIS A 1 107 ? -11.075 -10.847 -6.765 1.00 86.94 107 HIS A N 1
ATOM 796 C CA . HIS A 1 107 ? -11.043 -9.440 -7.170 1.00 86.94 107 HIS A CA 1
ATOM 797 C C . HIS A 1 107 ? -11.019 -9.298 -8.694 1.00 86.94 107 HIS A C 1
ATOM 799 O O . HIS A 1 107 ? -10.188 -9.902 -9.380 1.00 86.94 107 HIS A O 1
ATOM 805 N N . SER A 1 108 ? -11.892 -8.434 -9.223 1.00 79.62 108 SER A N 1
ATOM 806 C CA . SER A 1 108 ? -11.875 -8.047 -10.637 1.00 79.62 108 SER A CA 1
ATOM 807 C C . SER A 1 108 ? -10.537 -7.393 -10.986 1.00 79.62 108 SER A C 1
ATOM 809 O O . SER A 1 108 ? -10.081 -6.468 -10.312 1.00 79.62 108 SER A O 1
ATOM 811 N N . ARG A 1 109 ? -9.880 -7.889 -12.037 1.00 79.69 109 ARG A N 1
ATOM 812 C CA . ARG A 1 109 ? -8.562 -7.409 -12.464 1.00 79.69 109 ARG A CA 1
ATOM 813 C C . ARG A 1 109 ? -8.725 -6.440 -13.624 1.00 79.69 109 ARG A C 1
ATOM 815 O O . ARG A 1 109 ? -8.751 -6.856 -14.779 1.00 79.69 109 ARG A O 1
ATOM 822 N N . GLU A 1 110 ? -8.797 -5.151 -13.321 1.00 80.69 110 GLU A N 1
ATOM 823 C CA . GLU A 1 110 ? -8.699 -4.113 -14.347 1.00 80.69 110 GLU A CA 1
ATOM 824 C C . GLU A 1 110 ? -7.237 -3.685 -14.551 1.00 80.69 110 GLU A C 1
ATOM 826 O O . GLU A 1 110 ? -6.546 -3.253 -13.626 1.00 80.69 110 GLU A O 1
ATOM 831 N N . GLY A 1 111 ? -6.753 -3.801 -15.791 1.00 84.81 111 GLY A N 1
ATOM 832 C CA . GLY A 1 111 ? -5.405 -3.389 -16.186 1.00 84.81 111 GLY A CA 1
ATOM 833 C C . GLY A 1 111 ? -4.291 -4.398 -15.868 1.00 84.81 111 GLY A C 1
ATOM 834 O O . GLY A 1 111 ? -4.521 -5.588 -15.664 1.00 84.81 111 GLY A O 1
ATOM 835 N N . GLY A 1 112 ? -3.040 -3.921 -15.892 1.00 90.62 112 GLY A N 1
ATOM 836 C CA . GLY A 1 112 ? -1.858 -4.735 -15.578 1.00 90.62 112 GLY A CA 1
ATOM 837 C C . GLY A 1 112 ? -1.734 -5.059 -14.083 1.00 90.62 112 GLY A C 1
ATOM 838 O O . GLY A 1 112 ? -2.370 -4.420 -13.247 1.00 90.62 112 GLY A O 1
ATOM 839 N N . ALA A 1 113 ? -0.860 -6.006 -13.722 1.00 91.75 113 ALA A N 1
ATOM 840 C CA . ALA A 1 113 ? -0.729 -6.502 -12.343 1.00 91.75 113 ALA A CA 1
ATOM 841 C C . ALA A 1 113 ? -0.450 -5.389 -11.310 1.00 91.75 113 ALA A C 1
ATOM 843 O O . ALA A 1 113 ? -1.070 -5.346 -10.248 1.00 91.75 113 ALA A O 1
ATOM 844 N N . PHE A 1 114 ? 0.422 -4.433 -11.649 1.00 92.31 114 PHE A N 1
ATOM 845 C CA . PHE A 1 114 ? 0.696 -3.265 -10.803 1.00 92.31 114 PHE A CA 1
ATOM 846 C C . PHE A 1 114 ? -0.493 -2.296 -10.689 1.00 92.31 114 PHE A C 1
ATOM 848 O O . PHE A 1 114 ? -0.647 -1.620 -9.673 1.00 92.31 114 PHE A O 1
ATOM 855 N N . GLY A 1 115 ? -1.340 -2.218 -11.718 1.00 91.56 115 GLY A N 1
ATOM 856 C CA . GLY A 1 115 ? -2.578 -1.440 -11.680 1.00 91.56 115 GLY A CA 1
ATOM 857 C C . GLY A 1 115 ? -3.593 -2.068 -10.729 1.00 91.56 115 GLY A C 1
ATOM 858 O O . GLY A 1 115 ? -4.094 -1.388 -9.836 1.00 91.56 115 GLY A O 1
ATOM 859 N N . ALA A 1 116 ? -3.800 -3.381 -10.850 1.00 91.94 116 ALA A N 1
ATOM 860 C CA . ALA A 1 116 ? -4.714 -4.135 -9.998 1.00 91.94 116 ALA A CA 1
ATOM 861 C C . ALA A 1 116 ? -4.325 -4.053 -8.511 1.00 91.94 116 ALA A C 1
ATOM 863 O O . ALA A 1 116 ? -5.155 -3.691 -7.679 1.00 91.94 116 ALA A O 1
ATOM 864 N N . ILE A 1 117 ? -3.050 -4.287 -8.163 1.00 92.12 117 ILE A N 1
ATOM 865 C CA . ILE A 1 117 ? -2.603 -4.189 -6.760 1.00 92.12 117 ILE A CA 1
ATOM 866 C C . ILE A 1 117 ? -2.727 -2.762 -6.207 1.00 92.12 117 ILE A C 1
ATOM 868 O O . ILE A 1 117 ? -3.024 -2.571 -5.028 1.00 92.12 117 ILE A O 1
ATOM 872 N N . ARG A 1 118 ? -2.550 -1.743 -7.059 1.00 90.56 118 ARG A N 1
ATOM 873 C CA . ARG A 1 118 ? -2.767 -0.346 -6.675 1.00 90.56 118 ARG A CA 1
ATOM 874 C C . ARG A 1 118 ? -4.246 -0.059 -6.412 1.00 90.56 118 ARG A C 1
ATOM 876 O O . ARG A 1 118 ? -4.512 0.648 -5.443 1.00 90.56 118 ARG A O 1
ATOM 883 N N . SER A 1 119 ? -5.165 -0.595 -7.222 1.00 90.62 119 SER A N 1
ATOM 884 C CA . SER A 1 119 ? -6.617 -0.456 -7.009 1.00 90.62 119 SER A CA 1
ATOM 885 C C . SER A 1 119 ? -7.034 -1.059 -5.672 1.00 90.62 119 SER A C 1
ATOM 887 O O . SER A 1 119 ? -7.609 -0.369 -4.830 1.00 90.62 119 SER A O 1
ATOM 889 N N . ILE A 1 120 ? -6.605 -2.296 -5.414 1.00 91.19 120 ILE A N 1
ATOM 890 C CA . ILE A 1 120 ? -6.855 -2.989 -4.144 1.00 91.19 120 ILE A CA 1
ATOM 891 C C . ILE A 1 120 ? -6.314 -2.163 -2.971 1.00 91.19 120 ILE A C 1
ATOM 893 O O . ILE A 1 120 ? -7.019 -1.912 -1.999 1.00 91.19 120 ILE A O 1
ATOM 897 N N . GLY A 1 121 ? -5.086 -1.648 -3.076 1.00 89.38 121 GLY A N 1
ATOM 898 C CA . GLY A 1 121 ? -4.506 -0.796 -2.037 1.00 89.38 121 GLY A CA 1
ATOM 899 C C . GLY A 1 121 ? -5.216 0.554 -1.848 1.00 89.38 121 GLY A C 1
ATOM 900 O O . GLY A 1 121 ? -5.092 1.173 -0.789 1.00 89.38 121 GLY A O 1
ATOM 901 N N . THR A 1 122 ? -5.936 1.069 -2.849 1.00 89.00 122 THR A N 1
ATOM 902 C CA . THR A 1 122 ? -6.790 2.258 -2.686 1.00 89.00 122 THR A CA 1
ATOM 903 C C . THR A 1 122 ? -8.129 1.923 -2.039 1.00 89.00 122 THR A C 1
ATOM 905 O O . THR A 1 122 ? -8.554 2.663 -1.152 1.00 89.00 122 THR A O 1
ATOM 908 N N . GLU A 1 123 ? -8.746 0.803 -2.417 1.00 90.25 123 GLU A N 1
ATOM 909 C CA . GLU A 1 123 ? -9.980 0.287 -1.809 1.00 90.25 123 GLU A CA 1
ATOM 910 C C . GLU A 1 123 ? -9.763 0.010 -0.319 1.00 90.25 123 GLU A C 1
ATOM 912 O O . GLU A 1 123 ? -10.406 0.632 0.521 1.00 90.25 123 GLU A O 1
ATOM 917 N N . GLN A 1 124 ? -8.739 -0.776 0.023 1.00 90.88 124 GLN A N 1
ATOM 918 C CA . GLN A 1 124 ? -8.398 -1.099 1.412 1.00 90.88 124 GLN A CA 1
ATOM 919 C C . GLN A 1 124 ? -8.119 0.143 2.263 1.00 90.88 124 GLN A C 1
ATOM 921 O O . GLN A 1 124 ? -8.519 0.217 3.420 1.00 90.88 124 GLN A O 1
ATOM 926 N N . ARG A 1 125 ? -7.440 1.157 1.710 1.00 88.81 125 ARG A N 1
ATOM 927 C CA . ARG A 1 125 ? -7.236 2.423 2.435 1.00 88.81 125 ARG A CA 1
ATOM 928 C C . ARG A 1 125 ? -8.540 3.176 2.663 1.00 88.81 125 ARG A C 1
ATOM 930 O O . ARG A 1 125 ? -8.676 3.832 3.690 1.00 88.81 125 ARG A O 1
ATOM 937 N N . THR A 1 126 ? -9.472 3.094 1.722 1.00 88.44 126 THR A N 1
ATOM 938 C CA . THR A 1 126 ? -10.790 3.722 1.850 1.00 88.44 126 THR A CA 1
ATOM 939 C C . THR A 1 126 ? -11.585 3.037 2.954 1.00 88.44 126 THR A C 1
ATOM 941 O O . THR A 1 126 ? -12.041 3.715 3.869 1.00 88.44 126 THR A O 1
ATOM 944 N N . GLU A 1 127 ? -11.624 1.705 2.953 1.00 90.00 127 GLU A N 1
ATOM 945 C CA . GLU A 1 127 ? -12.261 0.907 4.005 1.00 90.00 127 GLU A CA 1
ATOM 946 C C . GLU A 1 127 ? -11.656 1.197 5.387 1.00 90.00 127 GLU A C 1
ATOM 948 O O . GLU A 1 127 ? -12.375 1.452 6.349 1.00 90.00 127 GLU A O 1
ATOM 953 N N . LEU A 1 128 ? -10.323 1.246 5.499 1.00 88.81 128 LEU A N 1
ATOM 954 C CA . LEU A 1 128 ? -9.653 1.582 6.759 1.00 88.81 128 LEU A CA 1
ATOM 955 C C . LEU A 1 128 ? -10.010 2.990 7.253 1.00 88.81 128 LEU A C 1
ATOM 957 O O . LEU A 1 128 ? -10.160 3.202 8.458 1.00 88.81 128 LEU A O 1
ATOM 961 N N . HIS A 1 129 ? -10.170 3.955 6.345 1.00 86.25 129 HIS A N 1
ATOM 962 C CA . HIS A 1 129 ? -10.660 5.281 6.711 1.00 86.25 129 HIS A CA 1
ATOM 963 C C . HIS A 1 129 ? -12.106 5.246 7.197 1.00 86.25 129 HIS A C 1
ATOM 965 O O . HIS A 1 129 ? -12.409 5.896 8.192 1.00 86.25 129 HIS A O 1
ATOM 971 N N . GLU A 1 130 ? -12.985 4.490 6.546 1.00 88.06 130 GLU A N 1
ATOM 972 C CA . GLU A 1 130 ? -14.373 4.331 6.988 1.00 88.06 130 GLU A CA 1
ATOM 973 C C . GLU A 1 130 ? -14.449 3.710 8.387 1.00 88.06 130 GLU A C 1
ATOM 975 O O . GLU A 1 130 ? -15.190 4.203 9.240 1.00 88.06 130 GLU A O 1
ATOM 980 N N . VAL A 1 131 ? -13.617 2.703 8.671 1.00 86.81 131 VAL A N 1
ATOM 981 C CA . VAL A 1 131 ? -13.490 2.121 10.015 1.00 86.81 131 VAL A CA 1
ATOM 982 C C . VAL A 1 131 ? -13.000 3.167 11.020 1.00 86.81 131 VAL A C 1
ATOM 984 O O . VAL A 1 131 ? -13.550 3.266 12.116 1.00 86.81 131 VAL A O 1
ATOM 987 N N . LEU A 1 132 ? -12.008 3.986 10.662 1.00 84.00 132 LEU A N 1
ATOM 988 C CA . LEU A 1 132 ? -11.514 5.053 11.537 1.00 84.00 132 LEU A CA 1
ATOM 989 C C . LEU A 1 132 ? -12.593 6.105 11.836 1.00 84.00 132 LEU A C 1
ATOM 991 O O . LEU A 1 132 ? -12.728 6.535 12.982 1.00 84.00 132 LEU A O 1
ATOM 995 N N . GLU A 1 133 ? -13.379 6.506 10.835 1.00 84.50 133 GLU A N 1
ATOM 996 C CA . GLU A 1 133 ? -14.515 7.417 11.021 1.00 84.50 133 GLU A CA 1
ATOM 997 C C . GLU A 1 133 ? -15.586 6.796 11.922 1.00 84.50 133 GLU A C 1
ATOM 999 O O . GLU A 1 133 ? -16.105 7.468 12.815 1.00 84.50 133 GLU A O 1
ATOM 1004 N N . LEU A 1 134 ? -15.880 5.505 11.741 1.00 86.38 134 LEU A N 1
ATOM 1005 C CA . LEU A 1 134 ? -16.826 4.781 12.583 1.00 86.38 134 LEU A CA 1
ATOM 1006 C C . LEU A 1 134 ? -16.366 4.769 14.044 1.00 86.38 134 LEU A C 1
ATOM 1008 O O . LEU A 1 134 ? -17.151 5.098 14.936 1.00 86.38 134 LEU A O 1
ATOM 1012 N N . VAL A 1 135 ? -15.094 4.440 14.290 1.00 82.31 135 VAL A N 1
ATOM 1013 C CA . VAL A 1 135 ? -14.502 4.461 15.634 1.00 82.31 135 VAL A CA 1
ATOM 1014 C C . VAL A 1 135 ? -14.562 5.869 16.219 1.00 82.31 135 VAL A C 1
ATOM 1016 O O . VAL A 1 135 ? -14.980 6.025 17.364 1.00 82.31 135 VAL A O 1
ATOM 1019 N N . ARG A 1 136 ? -14.239 6.908 15.437 1.00 79.56 136 ARG A N 1
ATOM 1020 C CA . ARG A 1 136 ? -14.332 8.305 15.891 1.00 79.56 136 ARG A CA 1
ATOM 1021 C C . ARG A 1 136 ? -15.766 8.688 16.266 1.00 79.56 136 ARG A C 1
ATOM 1023 O O . ARG A 1 136 ? -15.969 9.308 17.306 1.00 79.56 136 ARG A O 1
ATOM 1030 N N 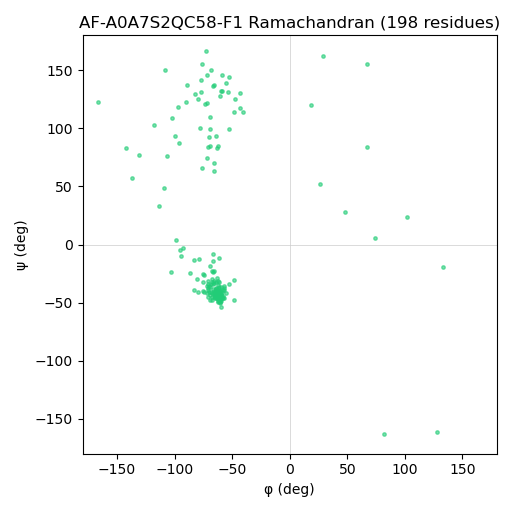. GLY A 1 137 ? -16.753 8.290 15.463 1.00 80.56 137 GLY A N 1
ATOM 1031 C CA . GLY A 1 137 ? -18.170 8.539 15.737 1.00 80.56 137 GLY A CA 1
ATOM 1032 C C . GLY A 1 137 ? -18.655 7.888 17.035 1.00 80.56 137 GLY A C 1
ATOM 1033 O O . GLY A 1 137 ? -19.483 8.462 17.735 1.00 80.56 137 GLY A O 1
ATOM 1034 N N . HIS A 1 138 ? -18.093 6.731 17.396 1.00 80.94 138 HIS A N 1
ATOM 1035 C CA . HIS A 1 138 ? -18.448 6.013 18.622 1.00 80.94 138 HIS A CA 1
ATOM 1036 C C . HIS A 1 138 ? -17.537 6.335 19.814 1.00 80.94 138 HIS A C 1
ATOM 1038 O O . HIS A 1 138 ? -17.867 5.966 20.941 1.00 80.94 138 HIS A O 1
ATOM 1044 N N . ALA A 1 139 ? -16.424 7.045 19.604 1.00 76.88 139 ALA A N 1
ATOM 1045 C CA . ALA A 1 139 ? -15.443 7.351 20.645 1.00 76.88 139 ALA A CA 1
ATOM 1046 C C . ALA A 1 139 ? -16.071 8.089 21.841 1.00 76.88 139 ALA A C 1
ATOM 1048 O O . ALA A 1 139 ? -15.728 7.808 22.986 1.00 76.88 139 ALA A O 1
ATOM 1049 N N . GLY A 1 140 ? -17.053 8.964 21.591 1.00 73.25 140 GLY A N 1
ATOM 1050 C CA . GLY A 1 140 ? -17.780 9.704 22.630 1.00 73.25 140 GLY A CA 1
ATOM 1051 C C . GLY A 1 140 ? -18.653 8.846 23.557 1.00 73.25 140 GLY A C 1
ATOM 1052 O O . GLY A 1 140 ? -19.071 9.327 24.606 1.00 73.25 140 GLY A O 1
ATOM 1053 N N . HIS A 1 141 ? -18.925 7.583 23.211 1.00 73.75 141 HIS A N 1
ATOM 1054 C CA . HIS A 1 141 ? -19.668 6.660 24.076 1.00 73.75 141 HIS A CA 1
ATOM 1055 C C . HIS A 1 141 ? -18.793 5.975 25.129 1.00 73.75 141 HIS A C 1
ATOM 1057 O O . HIS A 1 141 ? -19.320 5.372 26.067 1.00 73.75 141 HIS A O 1
ATOM 1063 N N . PHE A 1 142 ? -17.468 6.051 25.007 1.00 70.25 142 PHE A N 1
ATOM 1064 C CA . PHE A 1 142 ? -16.570 5.512 26.017 1.00 70.25 142 PHE A CA 1
ATOM 1065 C C . PHE A 1 142 ? -16.422 6.527 27.155 1.00 70.25 142 PHE A C 1
ATOM 1067 O O . PHE A 1 142 ? -16.120 7.691 26.926 1.00 70.25 142 PHE A O 1
ATOM 1074 N N . GLY A 1 143 ? -16.599 6.095 28.408 1.00 60.44 143 GLY A N 1
ATOM 1075 C CA . GLY A 1 143 ? -16.464 6.977 29.582 1.00 60.44 143 GLY A CA 1
ATOM 1076 C C . GLY A 1 143 ? -15.068 7.600 29.757 1.00 60.44 143 GLY A C 1
ATOM 1077 O O . GLY A 1 143 ? -14.908 8.520 30.549 1.00 60.44 143 GLY A O 1
ATOM 1078 N N . SER A 1 144 ? -14.074 7.116 29.006 1.00 62.72 144 SER A N 1
ATOM 1079 C CA . SER A 1 144 ? -12.712 7.649 28.881 1.00 62.72 144 SER A CA 1
ATOM 1080 C C . SER A 1 144 ? -12.428 8.185 27.466 1.00 62.72 144 SER A C 1
ATOM 1082 O O . SER A 1 144 ? -11.313 8.061 26.963 1.00 62.72 144 SER A O 1
ATOM 1084 N N . ALA A 1 145 ? -13.447 8.741 26.798 1.00 62.97 145 ALA A N 1
ATOM 1085 C CA . ALA A 1 145 ? -13.375 9.255 25.427 1.00 62.97 145 ALA A CA 1
ATOM 1086 C C . ALA A 1 145 ? -12.225 10.248 25.212 1.00 62.97 145 ALA A C 1
ATOM 1088 O O . ALA A 1 145 ? -11.626 10.264 24.144 1.00 62.97 145 ALA A O 1
ATOM 1089 N N . GLU A 1 146 ? -11.889 11.053 26.219 1.00 64.38 146 GLU A N 1
ATOM 1090 C CA . GLU A 1 146 ? -10.834 12.065 26.120 1.00 64.38 146 GLU A CA 1
ATOM 1091 C C . GLU A 1 146 ? -9.453 11.439 25.873 1.00 64.38 146 GLU A C 1
ATOM 1093 O O . GLU A 1 146 ? -8.729 11.903 24.999 1.00 64.38 146 GLU A O 1
ATOM 1098 N N . GLU A 1 147 ? -9.118 10.332 26.542 1.00 65.31 147 GLU A N 1
ATOM 1099 C CA . GLU A 1 147 ? -7.853 9.611 26.318 1.00 65.31 147 GLU A CA 1
ATOM 1100 C C . GLU A 1 147 ? -7.829 8.888 24.963 1.00 65.31 147 GLU A C 1
ATOM 1102 O O . GLU A 1 147 ? -6.778 8.762 24.345 1.00 65.31 147 GLU A O 1
ATOM 1107 N N . LEU A 1 148 ? -8.995 8.443 24.483 1.00 65.44 148 LEU A N 1
ATOM 1108 C CA . LEU A 1 148 ? -9.162 7.775 23.187 1.00 65.44 148 LEU A CA 1
ATOM 1109 C C . LEU A 1 148 ? -9.101 8.747 22.003 1.00 65.44 148 LEU A C 1
ATOM 1111 O O . LEU A 1 148 ? -8.673 8.369 20.918 1.00 65.44 148 LEU A O 1
ATOM 1115 N N . VAL A 1 149 ? -9.552 9.988 22.180 1.00 67.38 149 VAL A N 1
ATOM 1116 C CA . VAL A 1 149 ? -9.626 10.989 21.104 1.00 67.38 149 VAL A CA 1
ATOM 1117 C C . VAL A 1 149 ? -8.302 11.746 20.943 1.00 67.38 149 VAL A C 1
ATOM 1119 O O . VAL A 1 149 ? -7.999 12.215 19.842 1.00 67.38 149 VAL A O 1
ATOM 1122 N N . VAL A 1 150 ? -7.479 11.830 21.997 1.00 65.69 150 VAL A N 1
ATOM 1123 C CA . VAL A 1 150 ? -6.141 12.445 21.961 1.00 65.69 150 VAL A CA 1
ATOM 1124 C C . VAL A 1 150 ? -5.194 11.567 21.139 1.00 65.69 150 VAL A C 1
ATOM 1126 O O . VAL A 1 150 ? -4.579 10.636 21.636 1.00 65.69 150 VAL A O 1
ATOM 1129 N N . GLY A 1 151 ? -5.093 11.865 19.847 1.00 66.00 151 GLY A N 1
ATOM 1130 C CA . GLY A 1 151 ? -4.230 11.143 18.907 1.00 66.00 151 GLY A CA 1
ATOM 1131 C C . GLY A 1 151 ? -4.933 10.776 17.607 1.00 66.00 151 GLY A C 1
ATOM 1132 O O . GLY A 1 151 ? -4.271 10.597 16.587 1.00 66.00 151 GLY A O 1
ATOM 1133 N N . ILE A 1 152 ? -6.271 10.764 17.593 1.00 72.12 152 ILE A N 1
ATOM 1134 C CA . ILE A 1 152 ? -7.021 10.589 16.351 1.00 72.12 152 ILE A CA 1
ATOM 1135 C C . ILE A 1 152 ? -6.912 11.891 15.548 1.00 72.12 152 ILE A C 1
ATOM 1137 O O . ILE A 1 152 ? -7.357 12.940 16.025 1.00 72.12 152 ILE A O 1
ATOM 1141 N N . PRO A 1 153 ? -6.381 11.861 14.311 1.00 72.88 153 PRO A N 1
ATOM 1142 C CA . PRO A 1 153 ? -6.408 13.025 13.436 1.00 72.88 153 PRO A CA 1
ATOM 1143 C C . PRO A 1 153 ? -7.839 13.548 13.311 1.00 72.88 153 PRO A C 1
ATOM 1145 O O . PRO A 1 153 ? -8.777 12.754 13.250 1.00 72.88 153 PRO A O 1
ATOM 1148 N N . ALA A 1 154 ? -8.029 14.862 13.230 1.00 74.25 154 ALA A N 1
ATOM 1149 C CA . ALA A 1 154 ? -9.357 15.414 12.982 1.00 74.25 154 ALA A CA 1
ATOM 1150 C C . ALA A 1 154 ? -9.933 14.881 11.655 1.00 74.25 154 ALA A C 1
ATOM 1152 O O . ALA A 1 154 ? -9.196 14.657 10.686 1.00 74.25 154 ALA A O 1
ATOM 1153 N N . ALA A 1 155 ? -11.254 14.686 11.614 1.00 71.94 155 ALA A N 1
ATOM 1154 C CA . ALA A 1 155 ? -11.950 14.285 10.397 1.00 71.94 155 ALA A CA 1
ATOM 1155 C C . ALA A 1 155 ? -11.648 15.274 9.255 1.00 71.94 155 ALA A C 1
ATOM 1157 O O . ALA A 1 155 ? -11.605 16.488 9.461 1.00 71.94 155 ALA A O 1
ATOM 1158 N N . GLY A 1 156 ? -11.436 14.756 8.042 1.00 71.06 156 GLY A N 1
ATOM 1159 C CA . GLY A 1 156 ? -11.222 15.575 6.847 1.00 71.06 156 GLY A CA 1
ATOM 1160 C C . GLY A 1 156 ? -9.973 15.221 6.040 1.00 71.06 156 GLY A C 1
ATOM 1161 O O . GLY A 1 156 ? -9.419 14.125 6.127 1.00 71.06 156 GLY A O 1
ATOM 1162 N N . ALA A 1 157 ? -9.541 16.166 5.201 1.00 65.88 157 ALA A N 1
ATOM 1163 C CA . ALA A 1 157 ? -8.526 15.932 4.170 1.00 65.88 157 ALA A CA 1
ATOM 1164 C C . ALA A 1 157 ? -7.147 15.530 4.723 1.00 65.88 157 ALA A C 1
ATOM 1166 O O . ALA A 1 157 ? -6.414 14.818 4.043 1.00 65.88 157 ALA A O 1
ATOM 1167 N N . ALA A 1 158 ? -6.794 15.962 5.937 1.00 67.94 158 ALA A N 1
ATOM 1168 C CA . ALA A 1 158 ? -5.536 15.588 6.581 1.00 67.94 158 ALA A CA 1
ATOM 1169 C C . ALA A 1 158 ? -5.524 14.109 6.999 1.00 67.94 158 ALA A C 1
ATOM 1171 O O . ALA A 1 158 ? -4.536 13.421 6.762 1.00 67.94 158 ALA A O 1
ATOM 1172 N N . SER A 1 159 ? -6.643 13.599 7.529 1.00 67.69 159 SER A N 1
ATOM 1173 C CA . SER A 1 159 ? -6.783 12.183 7.882 1.00 67.69 159 SER A CA 1
ATOM 1174 C C . SER A 1 159 ? -6.691 11.291 6.640 1.00 67.69 159 SER A C 1
ATOM 1176 O O . SER A 1 159 ? -5.954 10.315 6.658 1.00 67.69 159 SER A O 1
ATOM 1178 N N . ARG A 1 160 ? -7.305 11.693 5.517 1.00 71.56 160 ARG A N 1
ATOM 1179 C CA . ARG A 1 160 ? -7.291 10.951 4.234 1.00 71.56 160 ARG A CA 1
ATOM 1180 C C . ARG A 1 160 ? -5.930 10.856 3.534 1.00 71.56 160 ARG A C 1
ATOM 1182 O O . ARG A 1 160 ? -5.812 10.203 2.500 1.00 71.56 160 ARG A O 1
ATOM 1189 N N . ARG A 1 161 ? -4.915 11.565 4.033 1.00 78.69 161 ARG A N 1
ATOM 1190 C CA . ARG A 1 161 ? -3.547 11.530 3.488 1.00 78.69 161 ARG A CA 1
ATOM 1191 C C . ARG A 1 161 ? -2.644 10.545 4.220 1.00 78.69 161 ARG A C 1
ATOM 1193 O O . ARG A 1 161 ? -1.503 10.375 3.797 1.00 78.69 161 ARG A O 1
ATOM 1200 N N . LEU A 1 162 ? -3.130 9.916 5.288 1.00 78.50 162 LEU A N 1
ATOM 1201 C CA . LEU A 1 162 ? -2.344 8.939 6.023 1.00 78.50 162 LEU A CA 1
ATOM 1202 C C . LEU A 1 162 ? -2.055 7.710 5.152 1.00 78.50 162 LEU A C 1
ATOM 1204 O O . LEU A 1 162 ? -2.933 7.231 4.427 1.00 78.50 162 LEU A O 1
ATOM 1208 N N . PRO A 1 163 ? -0.822 7.187 5.188 1.00 82.44 163 PRO A N 1
ATOM 1209 C CA . PRO A 1 163 ? -0.523 5.923 4.544 1.00 82.44 163 PRO A CA 1
ATOM 1210 C C . PRO A 1 163 ? -1.237 4.787 5.293 1.00 82.44 163 PRO A C 1
ATOM 1212 O O . PRO A 1 163 ? -1.462 4.857 6.498 1.00 82.44 163 PRO A O 1
ATOM 1215 N N . GLY A 1 164 ? -1.588 3.720 4.569 1.00 80.44 164 GLY A N 1
ATOM 1216 C CA . GLY A 1 164 ? -2.338 2.578 5.114 1.00 80.44 164 GLY A CA 1
ATOM 1217 C C . GLY A 1 164 ? -1.788 2.020 6.437 1.00 80.44 164 GLY A C 1
ATOM 1218 O O . GLY A 1 164 ? -2.569 1.865 7.372 1.00 80.44 164 GLY A O 1
ATOM 1219 N N . PRO A 1 165 ? -0.468 1.770 6.558 1.00 84.50 165 PRO A N 1
ATOM 1220 C CA . PRO A 1 165 ? 0.132 1.283 7.801 1.00 84.50 165 PRO A CA 1
ATOM 1221 C C . PRO A 1 165 ? -0.118 2.190 9.010 1.00 84.50 165 PRO A C 1
ATOM 1223 O O . PRO A 1 165 ? -0.415 1.685 10.089 1.00 84.50 165 PRO A O 1
ATOM 1226 N N . ASP A 1 166 ? -0.073 3.510 8.825 1.00 83.75 166 ASP A N 1
ATOM 1227 C CA . ASP A 1 166 ? -0.305 4.467 9.911 1.00 83.75 166 ASP A CA 1
ATOM 1228 C C . ASP A 1 166 ? -1.777 4.457 10.345 1.00 83.75 166 ASP A C 1
ATOM 1230 O O . ASP A 1 166 ? -2.073 4.560 11.533 1.00 83.75 166 ASP A O 1
ATOM 1234 N N . ILE A 1 167 ? -2.713 4.269 9.403 1.00 83.62 167 ILE A N 1
ATOM 1235 C CA . ILE A 1 167 ? -4.142 4.112 9.727 1.00 83.62 167 ILE A CA 1
ATOM 1236 C C . ILE A 1 167 ? -4.357 2.848 10.565 1.00 83.62 167 ILE A C 1
ATOM 1238 O O . ILE A 1 167 ? -5.082 2.882 11.556 1.00 83.62 167 ILE A O 1
ATOM 1242 N N . VAL A 1 168 ? -3.711 1.738 10.194 1.00 86.00 168 VAL A N 1
ATOM 1243 C CA . VAL A 1 168 ? -3.792 0.476 10.947 1.00 86.00 168 VAL A CA 1
ATOM 1244 C C . VAL A 1 168 ? -3.190 0.627 12.345 1.00 86.00 168 VAL A C 1
ATOM 1246 O O . VAL A 1 168 ? -3.787 0.144 13.305 1.00 86.00 168 VAL A O 1
ATOM 1249 N N . ALA A 1 169 ? -2.051 1.312 12.479 1.00 85.69 169 ALA A N 1
ATOM 1250 C CA . ALA A 1 169 ? -1.431 1.578 13.776 1.00 85.69 169 ALA A CA 1
ATOM 1251 C C . ALA A 1 169 ? -2.365 2.387 14.692 1.00 85.69 169 ALA A C 1
ATOM 1253 O O . ALA A 1 169 ? -2.621 1.972 15.820 1.00 85.69 169 ALA A O 1
ATOM 1254 N N . LEU A 1 170 ? -2.961 3.466 14.172 1.00 83.25 170 LEU A N 1
ATOM 1255 C CA . LEU A 1 170 ? -3.950 4.262 14.904 1.00 83.25 170 LEU A CA 1
ATOM 1256 C C . LEU A 1 170 ? -5.159 3.419 15.326 1.00 83.25 170 LEU A C 1
ATOM 1258 O O . LEU A 1 170 ? -5.585 3.478 16.475 1.00 83.25 170 LEU A O 1
ATOM 1262 N N . LEU A 1 171 ? -5.708 2.602 14.422 1.00 83.12 171 LEU A N 1
ATOM 1263 C CA . LEU A 1 171 ? -6.826 1.713 14.751 1.00 83.12 171 LEU A CA 1
ATOM 1264 C C . LEU A 1 171 ? -6.461 0.706 15.850 1.00 83.12 171 LEU A C 1
ATOM 1266 O O . LEU A 1 171 ? -7.279 0.449 16.732 1.00 83.12 171 LEU A O 1
ATOM 1270 N N . ALA A 1 172 ? -5.249 0.152 15.824 1.00 86.44 172 ALA A N 1
ATOM 1271 C CA . ALA A 1 172 ? -4.782 -0.784 16.841 1.00 86.44 172 ALA A CA 1
ATOM 1272 C C . ALA A 1 172 ? -4.667 -0.122 18.224 1.00 86.44 172 ALA A C 1
ATOM 1274 O O . ALA A 1 172 ? -5.139 -0.689 19.210 1.00 86.44 172 ALA A O 1
ATOM 1275 N N . GLU A 1 173 ? 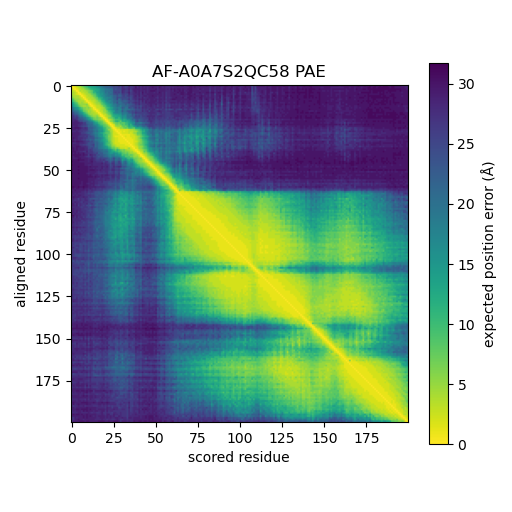-4.106 1.088 18.294 1.00 83.75 173 GLU A N 1
ATOM 1276 C CA . GLU A 1 173 ? -4.022 1.864 19.537 1.00 83.75 173 GLU A CA 1
ATOM 1277 C C . GLU A 1 173 ? -5.413 2.183 20.100 1.00 83.75 173 GLU A C 1
ATOM 1279 O O . GLU A 1 173 ? -5.660 2.004 21.295 1.00 83.75 173 GLU A O 1
ATOM 1284 N N . LEU A 1 174 ? -6.357 2.568 19.235 1.00 80.50 174 LEU A N 1
ATOM 1285 C CA . LEU A 1 174 ? -7.736 2.848 19.637 1.00 80.50 174 LEU A CA 1
ATOM 1286 C C . LEU A 1 174 ? -8.457 1.612 20.166 1.00 80.50 174 LEU A C 1
ATOM 1288 O O . LEU A 1 174 ? -9.160 1.689 21.174 1.00 80.50 174 LEU A O 1
ATOM 1292 N N . LEU A 1 175 ? -8.281 0.463 19.516 1.00 82.50 175 LEU A N 1
ATOM 1293 C CA . LEU A 1 175 ? -8.872 -0.792 19.973 1.00 82.50 175 LEU A CA 1
ATOM 1294 C C . LEU A 1 175 ? -8.270 -1.256 21.305 1.00 82.50 175 LEU A C 1
ATOM 1296 O O . LEU A 1 175 ? -9.012 -1.736 22.167 1.00 82.50 175 LEU A O 1
ATOM 1300 N N . ASP A 1 176 ? -6.963 -1.076 21.518 1.00 83.56 176 ASP A N 1
ATOM 1301 C CA . ASP A 1 176 ? -6.324 -1.378 22.804 1.00 83.56 176 ASP A CA 1
ATOM 1302 C C . ASP A 1 176 ? -6.851 -0.459 23.918 1.00 83.56 176 ASP A C 1
ATOM 1304 O O . ASP A 1 176 ? -7.262 -0.932 24.983 1.00 83.56 176 ASP A O 1
ATOM 1308 N N . ALA A 1 177 ? -6.941 0.848 23.656 1.00 78.44 177 ALA A N 1
ATOM 1309 C CA . ALA A 1 177 ? -7.494 1.814 24.602 1.00 78.44 177 ALA A CA 1
ATOM 1310 C C . ALA A 1 177 ? -8.968 1.512 24.939 1.00 78.44 177 ALA A C 1
ATOM 1312 O O . ALA A 1 177 ? -9.344 1.476 26.116 1.00 78.44 177 ALA A O 1
ATOM 1313 N N . ALA A 1 178 ? -9.793 1.200 23.935 1.00 77.31 178 ALA A N 1
ATOM 1314 C CA . ALA A 1 178 ? -11.190 0.811 24.128 1.00 77.31 178 ALA A CA 1
ATOM 1315 C 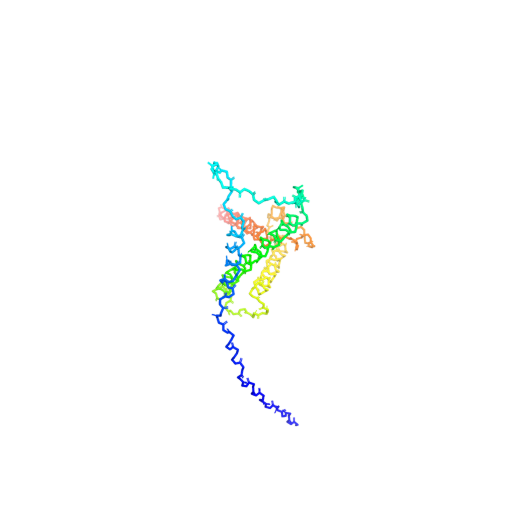C . ALA A 1 178 ? -11.322 -0.489 24.943 1.00 77.31 178 ALA A C 1
ATOM 1317 O O . ALA A 1 178 ? -12.158 -0.580 25.846 1.00 77.31 178 ALA A O 1
ATOM 1318 N N . SER A 1 179 ? -10.467 -1.483 24.684 1.00 83.50 179 SER A N 1
ATOM 1319 C CA . SER A 1 179 ? -10.419 -2.743 25.437 1.00 83.50 179 SER A CA 1
ATOM 1320 C C . SER A 1 179 ? -10.077 -2.523 26.918 1.00 83.50 179 SER A C 1
ATOM 1322 O O . SER A 1 179 ? -10.732 -3.074 27.817 1.00 83.50 179 SER A O 1
ATOM 1324 N N . ARG A 1 180 ? -9.097 -1.654 27.203 1.00 83.38 180 ARG A N 1
ATOM 1325 C CA . ARG A 1 180 ? -8.724 -1.267 28.574 1.00 83.38 180 ARG A CA 1
ATOM 1326 C C . ARG A 1 180 ? -9.861 -0.540 29.283 1.00 83.38 180 ARG A C 1
ATOM 1328 O O . ARG A 1 180 ? -10.185 -0.896 30.419 1.00 83.38 180 ARG A O 1
ATOM 1335 N N . ALA A 1 181 ? -10.498 0.418 28.610 1.00 77.69 181 ALA A N 1
ATOM 1336 C CA . ALA A 1 181 ? -11.638 1.162 29.139 1.00 77.69 181 ALA A CA 1
ATOM 1337 C C . ALA A 1 181 ? -12.814 0.233 29.479 1.00 77.69 181 ALA A C 1
ATOM 1339 O O . ALA A 1 181 ? -13.358 0.291 30.583 1.00 77.69 181 ALA A O 1
ATOM 1340 N N . LEU A 1 182 ? -13.149 -0.696 28.578 1.00 80.12 182 LEU A N 1
ATOM 1341 C CA . LEU A 1 182 ? -14.192 -1.698 28.802 1.00 80.12 182 LEU A CA 1
ATOM 1342 C C . LEU A 1 182 ? -13.867 -2.602 29.998 1.00 80.12 182 LEU A C 1
ATOM 1344 O O . LEU A 1 182 ? -14.732 -2.885 30.828 1.00 80.12 182 LEU A O 1
ATOM 1348 N N . THR A 1 183 ? -12.614 -3.041 30.112 1.00 85.81 183 THR A N 1
ATOM 1349 C CA . THR A 1 183 ? -12.157 -3.871 31.233 1.00 85.81 183 THR A CA 1
ATOM 1350 C C . THR A 1 183 ? -12.255 -3.122 32.561 1.00 85.81 183 THR A C 1
ATOM 1352 O O . THR A 1 183 ? -12.695 -3.696 33.559 1.00 85.81 183 THR A O 1
ATOM 1355 N N . LYS A 1 184 ? -11.886 -1.836 32.583 1.00 84.19 184 LYS A N 1
ATOM 1356 C CA . LYS A 1 184 ? -12.027 -0.965 33.756 1.00 84.19 184 LYS A CA 1
ATOM 1357 C C . LYS A 1 184 ? -13.498 -0.808 34.148 1.00 84.19 184 LYS A C 1
ATOM 1359 O O . LYS A 1 184 ? -13.842 -1.080 35.294 1.00 84.19 184 LYS A O 1
ATOM 1364 N N . HIS A 1 185 ? -14.369 -0.499 33.188 1.00 82.88 185 HIS A N 1
ATOM 1365 C CA . HIS A 1 185 ? -15.804 -0.342 33.431 1.00 82.88 185 HIS A CA 1
ATOM 1366 C C . HIS A 1 185 ? -16.449 -1.623 33.984 1.00 82.88 185 HIS A C 1
ATOM 1368 O O . HIS A 1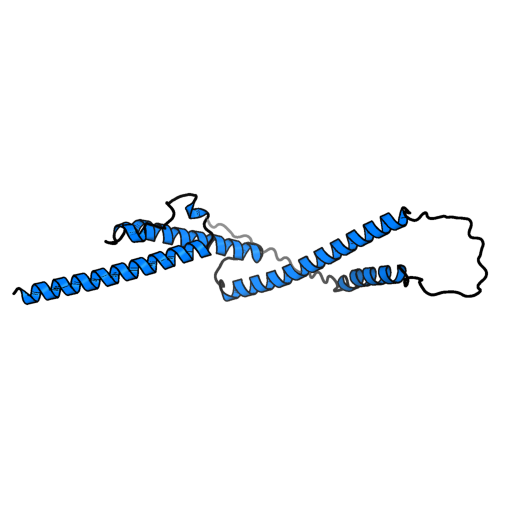 185 ? -17.214 -1.567 34.943 1.00 82.88 185 HIS A O 1
ATOM 1374 N N . ARG A 1 186 ? -16.097 -2.802 33.448 1.00 86.88 186 ARG A N 1
ATOM 1375 C CA . ARG A 1 186 ? -16.584 -4.095 33.968 1.00 86.88 186 ARG A CA 1
ATOM 1376 C C . ARG A 1 186 ? -16.153 -4.347 35.415 1.00 86.88 186 ARG A C 1
ATOM 1378 O O . ARG A 1 186 ? -16.947 -4.846 36.208 1.00 86.88 186 ARG A O 1
ATOM 1385 N N . LYS A 1 187 ? -14.913 -3.995 35.774 1.00 88.50 187 LYS A N 1
ATOM 1386 C CA . LYS A 1 187 ? -14.421 -4.103 37.159 1.00 88.50 187 LYS A CA 1
ATOM 1387 C C . LYS A 1 187 ? -15.165 -3.151 38.096 1.00 88.50 187 LYS A C 1
ATOM 1389 O O . LYS A 1 187 ? -15.533 -3.551 39.195 1.00 88.50 187 LYS A O 1
ATOM 1394 N N . GLU A 1 188 ? -15.412 -1.920 37.657 1.00 87.25 188 GLU A N 1
ATOM 1395 C CA . GLU A 1 188 ? -16.166 -0.927 38.428 1.00 87.25 188 GLU A CA 1
ATOM 1396 C C . GLU A 1 188 ? -17.634 -1.329 38.621 1.00 87.25 188 GLU A C 1
ATOM 1398 O O . GLU A 1 188 ? -18.163 -1.173 39.718 1.00 87.25 188 GLU A O 1
ATOM 1403 N N . GLN A 1 189 ? -18.285 -1.890 37.596 1.00 87.00 189 GLN A N 1
ATOM 1404 C CA . GLN A 1 189 ? -19.647 -2.421 37.713 1.00 87.00 189 GLN A CA 1
ATOM 1405 C C . GLN A 1 189 ? -19.726 -3.560 38.726 1.00 87.00 189 GLN A C 1
ATOM 1407 O O . GLN A 1 189 ? -20.558 -3.502 39.626 1.00 87.00 189 GLN A O 1
ATOM 1412 N N . LYS A 1 190 ? -18.816 -4.537 38.637 1.00 89.75 190 LYS A N 1
ATOM 1413 C CA . LYS A 1 190 ? -18.766 -5.656 39.583 1.00 89.75 190 LYS A CA 1
ATOM 1414 C C . LYS A 1 190 ? -18.583 -5.177 41.027 1.00 89.75 190 LYS A C 1
ATOM 1416 O O . LYS A 1 190 ? -19.312 -5.606 41.911 1.00 89.75 190 LYS A O 1
ATOM 1421 N N . LYS A 1 191 ? -17.676 -4.221 41.250 1.00 89.44 191 LYS A N 1
ATOM 1422 C CA . LYS A 1 191 ? -17.466 -3.617 42.573 1.00 89.44 191 LYS A CA 1
ATOM 1423 C C . LYS A 1 191 ? -18.739 -2.949 43.114 1.00 89.44 191 LYS A C 1
ATOM 1425 O O . LYS A 1 191 ? -19.085 -3.138 44.272 1.00 89.44 191 LYS A O 1
ATOM 1430 N N . ARG A 1 192 ? -19.466 -2.201 42.274 1.00 87.56 192 ARG A N 1
ATOM 1431 C CA . ARG A 1 192 ? -20.741 -1.562 42.663 1.00 87.56 192 ARG A CA 1
ATOM 1432 C C . ARG A 1 192 ? -21.842 -2.576 42.981 1.00 87.56 192 ARG A C 1
ATOM 1434 O O . ARG A 1 192 ? -22.729 -2.272 43.773 1.00 87.56 192 ARG A O 1
ATOM 1441 N N . GLU A 1 193 ? -21.838 -3.733 42.325 1.00 85.44 193 GLU A N 1
ATOM 1442 C CA . GLU A 1 193 ? -22.781 -4.822 42.601 1.00 85.44 193 GLU A CA 1
ATOM 1443 C C . GLU A 1 193 ? -22.473 -5.505 43.940 1.00 85.44 193 GLU A C 1
ATOM 1445 O O . GLU A 1 193 ? -23.395 -5.737 44.717 1.00 85.44 193 GLU A O 1
ATOM 1450 N N . GLU A 1 194 ? -21.194 -5.741 44.244 1.00 87.19 194 GLU A N 1
ATOM 1451 C CA . GLU A 1 194 ? -20.733 -6.292 45.529 1.00 87.19 194 GLU A CA 1
ATOM 1452 C C . GLU A 1 194 ? -21.057 -5.339 46.699 1.00 87.19 194 GLU A C 1
ATOM 1454 O O . GLU A 1 194 ? -21.673 -5.753 47.679 1.00 87.19 194 GLU A O 1
ATOM 1459 N N . GLU A 1 195 ? -20.788 -4.036 46.557 1.00 84.25 195 GLU A N 1
ATOM 1460 C CA . GLU A 1 195 ? -21.124 -3.015 47.571 1.00 84.25 195 GLU A CA 1
ATOM 1461 C C . GLU A 1 195 ? -22.645 -2.893 47.823 1.00 84.25 195 GLU A C 1
ATOM 1463 O O . GLU A 1 195 ? -23.094 -2.601 48.936 1.00 84.25 195 GLU A O 1
ATOM 1468 N N . LYS A 1 196 ? -23.473 -3.141 46.798 1.00 77.88 196 LYS A N 1
ATOM 1469 C CA . LYS A 1 196 ? -24.940 -3.177 46.939 1.00 77.88 196 LYS A CA 1
ATOM 1470 C C . LYS A 1 196 ? -25.450 -4.442 47.630 1.00 77.88 196 LYS A C 1
ATOM 1472 O O . LYS A 1 196 ? -26.529 -4.397 48.210 1.00 77.88 196 LYS A O 1
ATOM 1477 N N . GLN A 1 197 ? -24.716 -5.552 47.558 1.00 72.44 197 GLN A N 1
ATOM 1478 C CA . GLN A 1 197 ? -25.063 -6.791 48.259 1.00 72.44 197 GLN A CA 1
ATOM 1479 C C . GLN A 1 197 ? -24.646 -6.765 49.733 1.00 72.44 197 GLN A C 1
ATOM 1481 O O . GLN A 1 197 ? -25.329 -7.363 50.550 1.00 72.44 197 GLN A O 1
ATOM 1486 N N . GLU A 1 198 ? -23.577 -6.048 50.089 1.00 70.62 198 GLU A N 1
ATOM 1487 C CA . GLU A 1 198 ? -23.126 -5.905 51.486 1.00 70.62 198 GLU A CA 1
ATOM 1488 C C . GLU A 1 198 ? -23.933 -4.880 52.307 1.00 70.62 198 GLU A C 1
ATOM 1490 O O . GLU A 1 198 ? -23.812 -4.827 53.530 1.00 70.62 198 GLU A O 1
ATOM 1495 N N . SER A 1 199 ? -24.752 -4.052 51.651 1.00 65.69 199 SER A N 1
ATOM 1496 C CA . SER A 1 199 ? -25.581 -3.013 52.287 1.00 65.69 199 SER A CA 1
ATOM 1497 C C . SER A 1 199 ? -27.047 -3.415 52.510 1.00 65.69 199 SER A C 1
ATOM 1499 O O . SER A 1 199 ? -27.834 -2.592 52.985 1.00 65.69 199 SER A O 1
ATOM 1501 N N . HIS A 1 200 ? -27.406 -4.664 52.200 1.00 52.06 200 HIS A N 1
ATOM 1502 C CA . HIS A 1 200 ? -28.728 -5.263 52.406 1.00 52.06 200 HIS A CA 1
ATOM 1503 C C . HIS A 1 200 ? -28.664 -6.442 53.379 1.00 52.06 200 HIS A C 1
ATOM 1505 O O . HIS A 1 200 ? -29.655 -6.606 54.127 1.00 52.06 200 HIS A O 1
#

Solvent-accessible surface area (backbone atoms only — not comparable to full-atom values): 12398 Å² total; per-residue (Å²): 136,88,83,80,82,86,80,86,83,86,81,78,84,82,83,77,81,71,72,93,66,60,69,75,52,51,58,56,48,48,58,48,51,55,57,61,73,66,53,77,84,87,83,73,88,89,81,95,71,86,78,76,88,74,78,75,77,70,71,48,92,86,32,71,65,57,58,49,50,53,52,49,49,54,50,50,54,50,51,54,49,52,50,52,50,52,54,47,53,54,52,52,44,48,54,46,43,54,47,40,58,72,77,43,69,88,58,84,74,60,77,55,54,72,49,32,56,49,50,52,58,50,52,55,38,49,51,53,48,52,52,49,52,52,52,58,72,50,36,76,76,42,99,60,25,69,71,59,50,67,80,58,68,62,90,54,76,74,46,74,66,58,53,59,69,58,52,51,52,52,51,52,54,44,51,52,51,50,52,51,53,51,53,52,51,53,53,52,51,52,51,56,51,53,57,57,61,75,74,109

Radius of gyration: 35.87 Å; Cα contacts (8 Å, |Δi|>4): 47; chains: 1; bounding box: 104×34×94 Å

Secondary structure (DSSP, 8-state):
---PPPP---------------HHHHHHHHHHHHHHHT----------------------SS-HHHHHHHHHHHHHHHHHHHHHHHHHHHHHHHHHHHHHHHH-TTS---SSHHHHHHHHHHHHHHHHHHHHHHHHHHHTTSTTHHHHHTTSPPTTTTGGGS-HHHHHHHHHHHHHHHHHHHHHHHHHHHHHHHHHHHT-

Organism: NCBI:txid1333877

Mean predicted aligned error: 17.27 Å

Foldseek 3Di:
DDDDDDDDDDDDDDPPPPDPPDPVVVLVVVVVVVVVVVPDDPPDDDDDDDDDPPPDPCCDPPHPVVVVSVVVVVVSVVVVVVVVVVVVVVVVQVVLVVCCVVPPVPDDDDDGSVVRVVVVQVVLLVVLVVVLVVLLVCLVVQPPSVVLCVPRPDPDDVNSPDHPVVSVVNVVVNVVVSVVSVVVVVVVVVVVVVVVVVVD

Sequence (200 aa):
VALTMPAEADASGMECAGGAGTAASTVEDIGRALRLLRGPDQDSEPNGGKRIPGDKAVLREGSFLEEWSKKLSTQIDKAARLFQEARQLQKDEQVVKDCLATKFPDHSREGGAFGAIRSIGTEQRTELHEVLELVRGHAGHFGSAEELVVGIPAAGAASRRLPGPDIVALLAELLDAASRALTKHRKEQKKREEEKQESH